Protein AF-A0A925RE51-F1 (afdb_monomer)

Mean predicted aligned error: 20.23 Å

pLDDT: mean 73.14, std 24.37, range [28.95, 97.44]

Foldseek 3Di:
DQDAQDAQPCLLVNLLVLLLCCQACVCVVVVHDGDAQQVSLVSSLVSLVPHHCSVPHHPCNVVSSVSSNV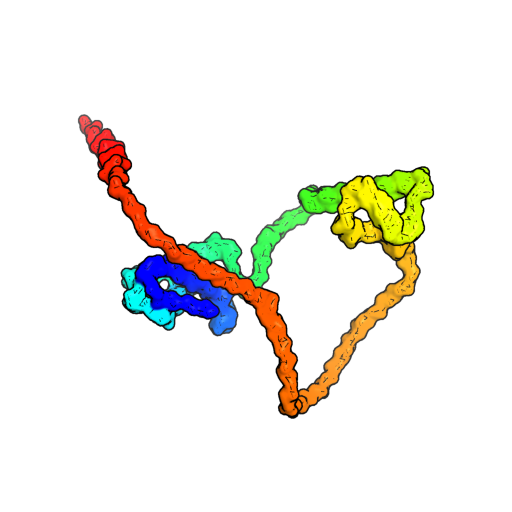SRVVNVPDPHHHHPPPPCPVPPVPPPDPDDDDDDPVRVVLVVLLVLLQVLVVVCVVVVNQDPDQVVNLVSSVVSVRDPVSCVVPVCRGGNVNVDDDPDPDDDPPDPDDDDPDDDDDDDDDDDDDDDPPPDDDPDDDDDDDDDDDDDDPDDDDPDDPDDPDPDDDDD

Sequence (236 aa):
MLAEWTDAGQTNYLLGRIAMREYVFGHVQRGGEPITGADLAAAICEVARSLPGFEAYCRHQSELEPRSLFYARSIQTSRYYPFGSKHQAKASPLPVPLEPPKPNWNQEQAQAARERIQTTLSDLQQRQTLPATITARRHAIRAYGIGNQTLDKYKELWHPNHLKPLSGKEYHPTQPLALQTETLELLQGGEYHPIDTNKLVPIAAAPQGQAAGSLDGRADLLKKGKERRAIMGETT

Solvent-accessible surface area (backbone atoms only — not comparable to full-atom values): 15631 Å² total; per-residue (Å²): 133,85,77,70,47,85,47,63,82,41,57,69,60,51,50,49,54,44,34,51,47,46,44,29,45,38,20,74,77,71,68,61,73,72,61,56,59,69,60,33,12,49,52,34,41,53,52,54,64,72,30,58,40,31,84,82,21,45,83,52,67,93,49,37,62,67,50,24,39,51,37,29,54,53,48,72,74,45,94,66,62,42,64,88,56,77,74,72,69,77,72,61,83,68,73,82,65,95,54,84,76,78,74,50,72,70,52,50,54,51,48,56,52,51,48,52,53,52,54,51,50,52,52,30,52,76,69,71,66,60,53,85,48,64,69,57,32,54,52,57,52,35,74,75,73,49,52,67,70,60,49,68,73,48,37,66,80,72,36,67,83,54,66,50,77,86,78,80,78,77,78,76,77,83,71,83,80,74,90,75,91,72,83,84,78,86,81,84,79,89,80,86,79,83,78,84,76,89,82,72,80,78,82,78,78,82,83,88,79,85,90,82,89,80,92,84,84,94,80,90,89,85,86,87,85,85,85,88,84,87,86,87,82,88,87,128

Structure (mmCIF, N/CA/C/O backbone):
data_AF-A0A925RE51-F1
#
_entry.id   AF-A0A925RE51-F1
#
loop_
_atom_site.group_PDB
_atom_site.id
_atom_site.type_symbol
_atom_site.label_atom_id
_atom_site.label_alt_id
_atom_site.label_comp_id
_atom_site.label_asym_id
_atom_site.label_entity_id
_atom_site.label_seq_id
_atom_site.pdbx_PDB_ins_code
_atom_site.Cartn_x
_atom_site.Cartn_y
_atom_site.Cartn_z
_atom_site.occupancy
_atom_site.B_iso_or_equiv
_atom_site.auth_seq_id
_atom_site.auth_comp_id
_atom_site.auth_asym_id
_atom_site.auth_atom_id
_atom_site.pdbx_PDB_model_num
ATOM 1 N N . MET A 1 1 ? -3.609 -10.919 -13.667 1.00 50.41 1 MET A N 1
ATOM 2 C CA . MET A 1 1 ? -3.371 -10.760 -15.115 1.00 50.41 1 MET A CA 1
ATOM 3 C C . MET A 1 1 ? -2.369 -9.643 -15.322 1.00 50.41 1 MET A C 1
ATOM 5 O O . MET A 1 1 ? -2.524 -8.591 -14.708 1.00 50.41 1 MET A O 1
ATOM 9 N N . LEU A 1 2 ? -1.309 -9.904 -16.086 1.00 62.53 2 LEU A N 1
ATOM 10 C CA . LEU A 1 2 ? -0.449 -8.844 -16.610 1.00 62.53 2 LEU A CA 1
ATOM 11 C C . LEU A 1 2 ? -1.225 -8.099 -17.709 1.00 62.53 2 LEU A C 1
ATOM 13 O O . LEU A 1 2 ? -2.077 -8.698 -18.357 1.00 62.53 2 LEU A O 1
ATOM 17 N N . ALA A 1 3 ? -1.006 -6.793 -17.824 1.00 77.19 3 ALA A N 1
ATOM 18 C CA . ALA A 1 3 ? -1.750 -5.931 -18.739 1.00 77.19 3 ALA A CA 1
ATOM 19 C C . ALA A 1 3 ? -1.204 -6.034 -20.171 1.00 77.19 3 ALA A C 1
ATOM 21 O O . ALA A 1 3 ? -0.009 -6.231 -20.352 1.00 77.19 3 ALA A O 1
ATOM 22 N N . GLU A 1 4 ? -2.066 -5.869 -21.168 1.00 89.19 4 GLU A N 1
ATOM 23 C CA . GLU A 1 4 ? -1.694 -5.824 -22.587 1.00 89.19 4 GLU A CA 1
ATOM 24 C C . GLU A 1 4 ? -1.505 -4.373 -23.049 1.00 89.19 4 GLU A C 1
ATOM 26 O O . GLU A 1 4 ? -2.095 -3.451 -22.475 1.00 89.19 4 GLU A O 1
ATOM 31 N N . TRP A 1 5 ? -0.693 -4.165 -24.086 1.00 93.06 5 TRP A N 1
ATOM 32 C CA . TRP A 1 5 ? -0.567 -2.869 -24.747 1.00 93.06 5 TRP A CA 1
ATOM 33 C C . TRP A 1 5 ? -1.679 -2.726 -25.788 1.00 93.06 5 TRP A C 1
ATOM 35 O O . TRP A 1 5 ? -1.751 -3.511 -26.732 1.00 93.06 5 TRP A O 1
ATOM 45 N N . THR A 1 6 ? -2.535 -1.719 -25.633 1.00 93.50 6 THR A N 1
ATOM 46 C CA . THR A 1 6 ? -3.686 -1.488 -26.521 1.00 93.50 6 THR A CA 1
ATOM 47 C C . THR A 1 6 ? -3.755 -0.075 -27.093 1.00 93.50 6 THR A C 1
ATOM 49 O O . THR A 1 6 ? -4.510 0.152 -28.034 1.00 93.50 6 THR A O 1
ATOM 52 N N . ASP A 1 7 ? -2.980 0.874 -26.559 1.00 90.25 7 ASP A N 1
ATOM 53 C CA . ASP A 1 7 ? -2.937 2.250 -27.061 1.00 90.25 7 ASP A CA 1
ATOM 54 C C . ASP A 1 7 ? -1.582 2.934 -26.793 1.00 90.25 7 ASP A C 1
ATOM 56 O O . ASP A 1 7 ? -0.859 2.613 -25.845 1.00 90.25 7 ASP A O 1
ATOM 60 N N . ALA A 1 8 ? -1.244 3.929 -27.614 1.00 87.06 8 ALA A N 1
ATOM 61 C CA . ALA A 1 8 ? 0.040 4.621 -27.607 1.00 87.06 8 ALA A CA 1
ATOM 62 C C . ALA A 1 8 ? 0.292 5.507 -26.375 1.00 87.06 8 ALA A C 1
ATOM 64 O O . ALA A 1 8 ? 1.435 5.883 -26.106 1.00 87.06 8 ALA A O 1
ATOM 65 N N . GLY A 1 9 ? -0.750 5.834 -25.605 1.00 88.75 9 GLY A N 1
ATOM 66 C CA . GLY A 1 9 ? -0.650 6.631 -24.377 1.00 88.75 9 GLY A CA 1
ATOM 67 C C . GLY A 1 9 ? -0.279 5.839 -23.117 1.00 88.75 9 GLY A C 1
ATOM 68 O O . GLY A 1 9 ? -0.184 6.419 -22.035 1.00 88.75 9 GLY A O 1
ATOM 69 N N . GLN A 1 10 ? -0.089 4.520 -23.213 1.00 92.31 10 GLN A N 1
ATOM 70 C CA . GLN A 1 10 ? -0.068 3.646 -22.035 1.00 92.31 10 GLN A CA 1
ATOM 71 C C . GLN A 1 10 ? 1.305 3.450 -21.387 1.00 92.31 10 GLN A C 1
ATOM 73 O O . GLN A 1 10 ? 1.362 2.947 -20.265 1.00 92.31 10 GLN A O 1
ATOM 78 N N . THR A 1 11 ? 2.404 3.863 -22.028 1.00 91.88 11 THR A N 1
ATOM 79 C CA . THR A 1 11 ? 3.772 3.560 -21.567 1.00 91.88 11 THR A CA 1
ATOM 80 C C . THR A 1 11 ? 3.993 3.873 -20.090 1.00 91.88 11 THR A C 1
ATOM 82 O O . THR A 1 11 ? 4.406 3.000 -19.334 1.00 91.88 11 THR A O 1
ATOM 85 N N . ASN A 1 12 ? 3.679 5.090 -19.644 1.00 92.56 12 ASN A N 1
ATOM 86 C CA . ASN A 1 12 ? 3.921 5.490 -18.255 1.00 92.56 12 ASN A CA 1
ATOM 87 C C . ASN A 1 12 ? 3.062 4.695 -17.258 1.00 92.56 12 ASN A C 1
ATOM 89 O O . ASN A 1 12 ? 3.520 4.319 -16.178 1.00 92.56 12 ASN A O 1
ATOM 93 N N . TYR A 1 13 ? 1.809 4.422 -17.623 1.00 93.69 13 TYR A N 1
ATOM 94 C CA . TYR A 1 13 ? 0.907 3.636 -16.790 1.00 93.69 13 TYR A CA 1
ATOM 95 C C . TYR A 1 13 ? 1.395 2.187 -16.665 1.00 93.69 13 TYR A C 1
ATOM 97 O O . TYR A 1 13 ? 1.550 1.680 -15.552 1.00 93.69 13 TYR A O 1
ATOM 105 N N . LEU A 1 14 ? 1.695 1.539 -17.794 1.00 94.88 14 LEU A N 1
ATOM 106 C CA . LEU A 1 14 ? 2.129 0.146 -17.835 1.00 94.88 14 LEU A CA 1
ATOM 107 C C . LEU A 1 14 ? 3.488 -0.042 -17.164 1.00 94.88 14 LEU A C 1
ATOM 109 O O . LEU A 1 14 ? 3.608 -0.921 -16.315 1.00 94.88 14 LEU A O 1
ATOM 113 N N . LEU A 1 15 ? 4.475 0.818 -17.435 1.00 95.44 15 LEU A N 1
ATOM 114 C CA . LEU A 1 15 ? 5.779 0.738 -16.768 1.00 95.44 15 LEU A CA 1
ATOM 115 C C . LEU A 1 15 ? 5.662 0.914 -15.252 1.00 95.44 15 LEU A C 1
ATOM 117 O O . LEU A 1 15 ? 6.301 0.173 -14.510 1.00 95.44 15 LEU A O 1
ATOM 121 N N . GLY A 1 16 ? 4.793 1.808 -14.770 1.00 95.06 16 GLY A N 1
ATOM 122 C CA . GLY A 1 16 ? 4.527 1.941 -13.335 1.00 95.06 16 GLY A CA 1
ATOM 123 C C . GLY A 1 16 ? 3.907 0.682 -12.717 1.00 95.06 16 GLY A C 1
ATOM 124 O O . GLY A 1 16 ? 4.302 0.261 -11.628 1.00 95.06 16 GLY A O 1
ATOM 125 N N . ARG A 1 17 ? 2.957 0.046 -13.416 1.00 95.88 17 ARG A N 1
ATOM 126 C CA . ARG A 1 17 ? 2.308 -1.202 -12.972 1.00 95.88 17 ARG A CA 1
ATOM 127 C C . ARG A 1 17 ? 3.272 -2.386 -12.973 1.00 95.88 17 ARG A C 1
ATOM 129 O O . ARG A 1 17 ? 3.266 -3.168 -12.024 1.00 95.88 17 ARG A O 1
ATOM 136 N N . ILE A 1 18 ? 4.096 -2.495 -14.011 1.00 96.31 18 ILE A N 1
ATOM 137 C CA . ILE A 1 18 ? 5.137 -3.516 -14.130 1.00 96.31 18 ILE A CA 1
ATOM 138 C C . ILE A 1 18 ? 6.168 -3.320 -13.017 1.00 96.31 18 ILE A C 1
ATOM 140 O O . ILE A 1 18 ? 6.406 -4.251 -12.256 1.00 96.31 18 ILE A O 1
ATOM 144 N N . ALA A 1 19 ? 6.694 -2.105 -12.836 1.00 96.62 19 ALA A N 1
ATOM 145 C CA . ALA A 1 19 ? 7.668 -1.794 -11.788 1.00 96.62 19 ALA A CA 1
ATOM 146 C C . ALA A 1 19 ? 7.163 -2.144 -10.388 1.00 96.62 19 ALA A C 1
ATOM 148 O O . ALA A 1 19 ? 7.880 -2.769 -9.610 1.00 96.62 19 ALA A O 1
ATOM 149 N N . MET A 1 20 ? 5.912 -1.799 -10.078 1.00 95.81 20 MET A N 1
ATOM 150 C CA . MET A 1 20 ? 5.290 -2.160 -8.807 1.00 95.81 20 MET A CA 1
ATOM 151 C C . MET A 1 20 ? 5.204 -3.678 -8.623 1.00 95.81 20 MET A C 1
ATOM 153 O O . MET A 1 20 ? 5.575 -4.188 -7.568 1.00 95.81 20 MET A O 1
ATOM 157 N N . ARG A 1 21 ? 4.738 -4.411 -9.641 1.00 95.38 21 ARG A N 1
ATOM 158 C CA . ARG A 1 21 ? 4.630 -5.874 -9.584 1.00 95.38 21 ARG A CA 1
ATOM 159 C C . ARG A 1 21 ? 5.997 -6.531 -9.408 1.00 95.38 21 ARG A C 1
ATOM 161 O O . ARG A 1 21 ? 6.131 -7.390 -8.542 1.00 95.38 21 ARG A O 1
ATOM 168 N N . GLU A 1 22 ? 6.988 -6.125 -10.198 1.00 95.81 22 GLU A N 1
ATOM 169 C CA . GLU A 1 22 ? 8.338 -6.690 -10.148 1.00 95.81 22 GLU A CA 1
ATOM 170 C C . GLU A 1 22 ? 9.025 -6.399 -8.816 1.00 95.81 22 GLU A C 1
ATOM 172 O O . GLU A 1 22 ? 9.638 -7.292 -8.234 1.00 95.81 22 GLU A O 1
ATOM 177 N N . TYR A 1 23 ? 8.864 -5.188 -8.284 1.00 95.75 23 TYR A N 1
ATOM 178 C CA . TYR A 1 23 ? 9.448 -4.812 -7.002 1.00 95.75 23 TYR A CA 1
ATOM 179 C C . TYR A 1 23 ? 8.812 -5.560 -5.823 1.00 95.75 23 TYR A C 1
ATOM 181 O O . TYR A 1 23 ? 9.515 -6.059 -4.944 1.00 95.75 23 TYR A O 1
ATOM 189 N N . VAL A 1 24 ? 7.479 -5.669 -5.806 1.00 94.50 24 VAL A N 1
ATOM 190 C CA . VAL A 1 24 ? 6.761 -6.308 -4.697 1.00 94.50 24 VAL A CA 1
ATOM 191 C C . VAL A 1 24 ? 6.863 -7.832 -4.779 1.00 94.50 24 VAL A C 1
ATOM 193 O O . VAL A 1 24 ? 7.164 -8.473 -3.779 1.00 94.50 24 VAL A O 1
ATOM 196 N N . PHE A 1 25 ? 6.646 -8.432 -5.949 1.00 94.81 25 PHE A N 1
ATOM 197 C CA . PHE A 1 25 ? 6.456 -9.883 -6.085 1.00 94.81 25 PHE A CA 1
ATOM 198 C C . PHE A 1 25 ? 7.487 -10.587 -6.965 1.00 94.81 25 PHE A C 1
ATOM 200 O O . PHE A 1 25 ? 7.495 -11.815 -7.013 1.00 94.81 25 PHE A O 1
ATOM 207 N N . GLY A 1 26 ? 8.354 -9.858 -7.666 1.00 92.81 26 GLY A N 1
ATOM 208 C CA . GLY A 1 26 ? 9.261 -10.460 -8.644 1.00 92.81 26 GLY A CA 1
ATOM 209 C C . GLY A 1 26 ? 10.202 -11.509 -8.044 1.00 92.81 26 GLY A C 1
ATOM 210 O O . GLY A 1 26 ? 10.465 -12.537 -8.660 1.00 92.81 26 GLY A O 1
ATOM 211 N N . HIS A 1 27 ? 10.642 -11.303 -6.804 1.00 92.06 27 HIS A N 1
ATOM 212 C CA . HIS A 1 27 ? 11.496 -12.251 -6.084 1.00 92.06 27 HIS A CA 1
ATOM 213 C C . HIS A 1 27 ? 10.769 -13.539 -5.663 1.00 92.06 27 HIS A C 1
ATOM 215 O O . HIS A 1 27 ? 11.369 -14.609 -5.669 1.00 92.06 27 HIS A O 1
ATOM 221 N N . VAL A 1 28 ? 9.462 -13.465 -5.383 1.00 91.75 28 VAL A N 1
ATOM 222 C CA . VAL A 1 28 ? 8.627 -14.646 -5.104 1.00 91.75 28 VAL A CA 1
ATOM 223 C C . VAL A 1 28 ? 8.514 -15.520 -6.352 1.00 91.75 28 VAL A C 1
ATOM 225 O O . VAL A 1 28 ? 8.534 -16.741 -6.260 1.00 91.75 28 VAL A O 1
ATOM 228 N N . GLN A 1 29 ? 8.417 -14.896 -7.528 1.00 87.81 29 GLN A N 1
ATOM 229 C CA . GLN A 1 29 ? 8.283 -15.603 -8.804 1.00 87.81 29 GLN A CA 1
ATOM 230 C C . GLN A 1 29 ? 9.596 -16.223 -9.275 1.00 87.81 29 GLN A C 1
ATOM 232 O O . GLN A 1 29 ? 9.587 -17.308 -9.843 1.00 87.81 29 GLN A O 1
ATOM 237 N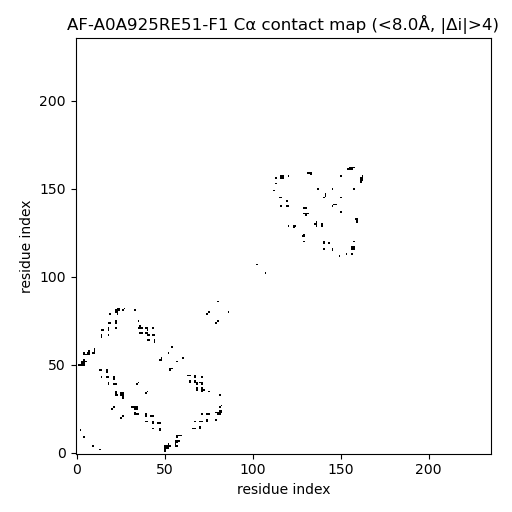 N . ARG A 1 30 ? 10.715 -15.532 -9.041 1.00 87.81 30 ARG A N 1
ATOM 238 C CA . ARG A 1 30 ? 12.053 -15.998 -9.427 1.00 87.81 30 ARG A CA 1
ATOM 239 C C . ARG A 1 30 ? 12.703 -16.921 -8.395 1.00 87.81 30 ARG A C 1
ATOM 241 O O . ARG A 1 30 ? 13.669 -17.589 -8.733 1.00 87.81 30 ARG A O 1
ATOM 248 N N . GLY A 1 31 ? 12.180 -16.966 -7.170 1.00 83.62 31 GLY A N 1
ATOM 249 C CA . GLY A 1 31 ? 12.751 -17.751 -6.080 1.00 83.62 31 GLY A CA 1
ATOM 250 C C . GLY A 1 31 ? 14.078 -17.168 -5.597 1.00 83.62 31 GLY A C 1
ATOM 251 O O . GLY A 1 31 ? 15.139 -17.719 -5.871 1.00 83.62 31 GLY A O 1
ATOM 252 N N . GLY A 1 32 ? 14.027 -16.046 -4.876 1.00 87.12 32 GLY A N 1
ATOM 253 C CA . GLY A 1 32 ? 15.228 -15.423 -4.318 1.00 87.12 32 GLY A CA 1
ATOM 254 C C . GLY A 1 32 ? 14.953 -14.1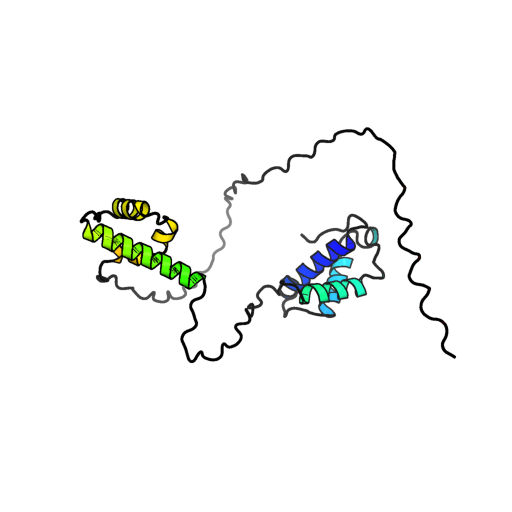39 -3.544 1.00 87.12 32 GLY A C 1
ATOM 255 O O . GLY A 1 32 ? 13.826 -13.880 -3.120 1.00 87.12 32 GLY A O 1
ATOM 256 N N . GLU A 1 33 ? 15.999 -13.331 -3.376 1.00 89.19 33 GLU A N 1
ATOM 257 C CA . GLU A 1 33 ? 15.924 -12.028 -2.711 1.00 89.19 33 GLU A CA 1
ATOM 258 C C . GLU A 1 33 ? 15.320 -10.938 -3.621 1.00 89.19 33 GLU A C 1
ATOM 260 O O . GLU A 1 33 ? 15.394 -11.028 -4.853 1.00 89.19 33 GLU A O 1
ATOM 265 N N . PRO A 1 34 ? 14.725 -9.877 -3.042 1.00 91.56 34 PRO A N 1
ATOM 266 C CA . PRO A 1 34 ? 14.236 -8.722 -3.787 1.00 91.56 34 PRO A CA 1
ATOM 267 C C . PRO A 1 34 ? 15.305 -8.072 -4.669 1.00 91.56 34 PRO A C 1
ATOM 269 O O . PRO A 1 34 ? 16.293 -7.525 -4.180 1.00 91.56 34 PRO A O 1
ATOM 272 N N . ILE A 1 35 ? 15.066 -8.068 -5.981 1.00 92.25 35 ILE A N 1
ATOM 273 C CA . ILE A 1 35 ? 15.926 -7.370 -6.940 1.00 92.25 35 ILE A CA 1
ATOM 274 C C . ILE A 1 35 ? 15.698 -5.856 -6.880 1.00 92.25 35 ILE A C 1
ATOM 276 O O . ILE A 1 35 ? 14.588 -5.373 -6.640 1.00 92.25 35 ILE A O 1
ATOM 280 N N . THR A 1 36 ? 16.762 -5.089 -7.099 1.00 92.50 36 THR A N 1
ATOM 281 C CA . THR A 1 36 ? 16.771 -3.633 -6.920 1.00 92.50 36 THR A CA 1
ATOM 282 C C . THR A 1 36 ? 17.608 -2.938 -7.992 1.00 92.50 36 THR A C 1
ATOM 284 O O . THR A 1 36 ? 18.371 -3.576 -8.710 1.00 92.50 36 THR A O 1
ATOM 287 N N . GLY A 1 37 ? 17.451 -1.618 -8.133 1.00 92.94 37 GLY A N 1
ATOM 288 C CA . GLY A 1 37 ? 18.310 -0.809 -9.001 1.00 92.94 37 GLY A CA 1
ATOM 289 C C . GLY A 1 37 ? 18.280 -1.240 -10.472 1.00 92.94 37 GLY A C 1
ATOM 290 O O . GLY A 1 37 ? 17.215 -1.273 -11.088 1.00 92.94 37 GLY A O 1
ATOM 291 N N . ALA A 1 38 ? 19.457 -1.523 -11.035 1.00 95.12 38 ALA A N 1
ATOM 292 C CA . ALA A 1 38 ? 19.616 -1.874 -12.447 1.00 95.12 38 ALA A CA 1
ATOM 293 C C . ALA A 1 38 ? 18.959 -3.218 -12.804 1.00 95.12 38 ALA A C 1
ATOM 295 O O . ALA A 1 38 ? 18.302 -3.305 -13.838 1.00 95.12 38 ALA A O 1
ATOM 296 N N . ASP A 1 39 ? 19.040 -4.219 -11.925 1.00 95.06 39 ASP A N 1
ATOM 297 C CA . ASP A 1 39 ? 18.438 -5.537 -12.167 1.00 95.06 39 ASP A CA 1
ATOM 298 C C . ASP A 1 39 ? 16.910 -5.450 -12.201 1.00 95.06 39 ASP A C 1
ATOM 300 O O . ASP A 1 39 ? 16.249 -6.057 -13.044 1.00 95.06 39 ASP A O 1
ATOM 304 N N . LEU A 1 40 ? 16.333 -4.618 -11.326 1.00 96.69 40 LEU A N 1
ATOM 305 C CA . LEU A 1 40 ? 14.903 -4.316 -11.359 1.00 96.69 40 LEU A CA 1
ATOM 306 C C . LEU A 1 40 ? 14.513 -3.603 -12.661 1.00 96.69 40 LEU A C 1
ATOM 308 O O . LEU A 1 40 ? 13.480 -3.921 -13.244 1.00 96.69 40 LEU A O 1
ATOM 312 N N . ALA A 1 41 ? 15.331 -2.664 -13.139 1.00 97.44 41 ALA A N 1
ATOM 313 C CA . ALA A 1 41 ? 15.088 -1.982 -14.408 1.00 97.44 41 ALA A CA 1
ATOM 314 C C . ALA A 1 41 ? 15.135 -2.948 -15.605 1.00 97.44 41 ALA A C 1
ATOM 316 O O . ALA A 1 41 ? 14.282 -2.856 -16.490 1.00 97.44 41 ALA A O 1
ATOM 317 N N . ALA A 1 42 ? 16.079 -3.893 -15.613 1.00 97.12 42 ALA A N 1
ATOM 318 C CA . ALA A 1 42 ? 16.172 -4.936 -16.631 1.00 97.12 42 ALA A CA 1
ATOM 319 C C . ALA A 1 42 ? 14.933 -5.845 -16.623 1.00 97.12 42 ALA A C 1
ATOM 321 O O . ALA A 1 42 ? 14.328 -6.051 -17.674 1.00 97.12 42 ALA A O 1
ATOM 322 N N . ALA A 1 43 ? 14.484 -6.284 -15.442 1.00 96.19 43 ALA A N 1
ATOM 323 C CA . ALA A 1 43 ? 13.261 -7.076 -15.302 1.00 96.19 43 ALA A CA 1
ATOM 324 C C . ALA A 1 43 ? 12.012 -6.316 -15.787 1.00 96.19 43 ALA A C 1
ATOM 326 O O . ALA A 1 43 ? 11.154 -6.886 -16.456 1.00 96.19 43 ALA A O 1
ATOM 327 N N . ILE A 1 44 ? 11.916 -5.009 -15.510 1.00 96.88 44 ILE A N 1
ATOM 328 C CA . ILE A 1 44 ? 10.828 -4.168 -16.035 1.00 96.88 44 ILE A CA 1
ATOM 329 C C . ILE A 1 44 ? 10.865 -4.122 -17.569 1.00 96.88 44 ILE A C 1
ATOM 331 O O . ILE A 1 44 ? 9.810 -4.232 -18.194 1.00 96.88 44 ILE A O 1
ATOM 335 N N . CYS A 1 45 ? 12.049 -3.986 -18.179 1.00 97.25 45 CYS A N 1
ATOM 336 C CA . CYS A 1 45 ? 12.198 -3.989 -19.638 1.00 97.25 45 CYS A CA 1
ATOM 337 C C . CYS A 1 45 ? 11.784 -5.329 -20.248 1.00 97.25 45 CYS A C 1
ATOM 339 O O . CYS A 1 45 ? 11.056 -5.354 -21.239 1.00 97.25 45 CYS A O 1
ATOM 341 N N . GLU A 1 46 ? 12.243 -6.431 -19.660 1.00 96.19 46 GLU A N 1
ATOM 342 C CA . GLU A 1 46 ? 11.925 -7.790 -20.096 1.00 96.19 46 GLU A CA 1
ATOM 343 C C . GLU A 1 46 ? 10.414 -8.033 -20.066 1.00 96.19 46 GLU A C 1
ATOM 345 O O . GLU A 1 46 ? 9.814 -8.421 -21.072 1.00 96.19 46 GLU A O 1
ATOM 350 N N . VAL A 1 47 ? 9.766 -7.697 -18.946 1.00 95.88 47 VAL A N 1
ATOM 351 C CA . VAL A 1 47 ? 8.313 -7.808 -18.830 1.00 95.88 47 VAL A CA 1
ATOM 352 C C . VAL A 1 47 ? 7.631 -6.890 -19.841 1.00 95.88 47 VAL A C 1
ATOM 354 O O . VAL A 1 47 ? 6.780 -7.358 -20.580 1.00 95.88 47 VAL A O 1
ATOM 357 N N . ALA A 1 48 ? 8.024 -5.621 -19.963 1.00 95.94 48 ALA A N 1
ATOM 358 C CA . ALA A 1 48 ? 7.411 -4.701 -20.923 1.00 95.94 48 ALA A CA 1
ATOM 359 C C . ALA A 1 48 ? 7.459 -5.215 -22.375 1.00 95.94 48 ALA A C 1
ATOM 361 O O . ALA A 1 48 ? 6.447 -5.110 -23.070 1.00 95.94 48 ALA A O 1
ATOM 362 N N . ARG A 1 49 ? 8.595 -5.792 -22.801 1.00 96.19 49 ARG A N 1
ATOM 363 C CA . ARG A 1 49 ? 8.807 -6.365 -24.145 1.00 96.19 49 ARG A CA 1
ATOM 364 C C . ARG A 1 49 ? 8.027 -7.662 -24.376 1.00 96.19 49 ARG A C 1
ATOM 366 O O . ARG A 1 49 ? 7.609 -7.916 -25.498 1.00 96.19 49 ARG A O 1
ATOM 373 N N . SER A 1 50 ? 7.829 -8.473 -23.336 1.00 95.19 50 SER A N 1
ATOM 374 C CA . SER A 1 50 ? 7.096 -9.747 -23.440 1.00 95.19 50 SER A CA 1
ATOM 375 C C . SER A 1 50 ? 5.574 -9.592 -23.511 1.00 95.19 50 SER A C 1
ATOM 377 O O . SER A 1 50 ? 4.875 -10.552 -23.838 1.00 95.19 50 SER A O 1
ATOM 379 N N . LEU A 1 51 ? 5.037 -8.404 -23.213 1.00 94.38 51 LEU A N 1
ATOM 380 C CA . LEU A 1 51 ? 3.595 -8.175 -23.243 1.00 94.38 51 LEU A CA 1
ATOM 381 C C . LEU A 1 51 ? 3.082 -7.967 -24.678 1.00 94.38 51 LEU A C 1
ATOM 383 O O . LEU A 1 51 ? 3.701 -7.230 -25.454 1.00 94.38 51 LEU A O 1
ATOM 387 N N . PRO A 1 52 ? 1.914 -8.543 -25.026 1.00 95.12 52 PRO A N 1
ATOM 388 C CA . PRO A 1 52 ? 1.305 -8.361 -26.338 1.00 95.12 52 PRO A CA 1
ATOM 389 C C . PRO A 1 52 ? 1.098 -6.886 -26.682 1.00 95.12 52 PRO A C 1
ATOM 391 O O . PRO A 1 52 ? 0.688 -6.095 -25.831 1.00 95.12 52 PRO A O 1
ATOM 394 N N . GLY A 1 53 ? 1.372 -6.527 -27.938 1.00 93.56 53 GLY A N 1
ATOM 395 C CA . GLY A 1 53 ? 1.177 -5.173 -28.462 1.00 93.56 53 GLY A CA 1
ATOM 396 C C . GLY A 1 53 ? 2.313 -4.186 -28.169 1.00 93.56 53 GLY A C 1
ATOM 397 O O . GLY A 1 53 ? 2.207 -3.031 -28.581 1.00 93.56 53 GLY A O 1
ATOM 398 N N . PHE A 1 54 ? 3.398 -4.605 -27.501 1.00 94.81 54 PHE A N 1
ATOM 399 C CA . PHE A 1 54 ? 4.526 -3.720 -27.186 1.00 94.81 54 PHE A CA 1
ATOM 400 C C . PHE A 1 54 ? 5.053 -2.989 -28.430 1.00 94.81 54 PHE A C 1
ATOM 402 O O . PHE A 1 54 ? 5.103 -1.762 -28.432 1.00 94.81 54 PHE A O 1
ATOM 409 N N . GLU A 1 55 ? 5.368 -3.708 -29.510 1.00 93.69 55 GLU A N 1
ATOM 410 C CA . GLU A 1 55 ? 5.914 -3.077 -30.721 1.00 93.69 55 GLU A CA 1
ATOM 411 C C . GLU A 1 55 ? 4.900 -2.209 -31.476 1.00 93.69 55 GLU A C 1
ATOM 413 O O . GLU A 1 55 ? 5.275 -1.211 -32.087 1.00 93.69 55 GLU A O 1
ATOM 418 N N . ALA A 1 56 ? 3.611 -2.552 -31.405 1.00 93.44 56 ALA A N 1
ATOM 419 C CA . ALA A 1 56 ? 2.554 -1.828 -32.107 1.00 93.44 56 ALA A CA 1
ATOM 420 C C . ALA A 1 56 ? 2.179 -0.507 -31.414 1.00 93.44 56 ALA A C 1
ATOM 422 O O . ALA A 1 56 ? 1.875 0.482 -32.083 1.00 93.44 56 ALA A O 1
ATOM 423 N N . TYR A 1 57 ? 2.197 -0.481 -30.078 1.00 94.06 57 TYR A N 1
ATOM 424 C CA . TYR A 1 57 ? 1.644 0.631 -29.302 1.00 94.06 57 TYR A CA 1
ATOM 425 C C . TYR A 1 57 ? 2.683 1.375 -28.464 1.00 94.06 57 TYR A C 1
ATOM 427 O O . TYR A 1 57 ? 2.536 2.578 -28.247 1.00 94.06 57 TYR A O 1
ATOM 435 N N . CYS A 1 58 ? 3.767 0.743 -28.010 1.00 93.00 58 CYS A N 1
ATOM 436 C CA . CYS A 1 58 ? 4.794 1.477 -27.278 1.00 93.00 58 CYS A CA 1
ATOM 437 C C . CYS A 1 58 ? 5.556 2.386 -28.249 1.00 93.00 58 CYS A C 1
ATOM 439 O O . CYS A 1 58 ? 6.292 1.914 -29.106 1.00 93.00 58 CYS A O 1
ATOM 441 N N . ARG A 1 59 ? 5.424 3.709 -28.107 1.00 91.12 59 ARG A N 1
ATOM 442 C CA . ARG A 1 59 ? 6.205 4.683 -28.899 1.00 91.12 59 ARG A CA 1
ATOM 443 C C . ARG A 1 59 ? 7.565 5.023 -28.284 1.00 91.12 59 ARG A C 1
ATOM 445 O O . ARG A 1 59 ? 8.361 5.718 -28.900 1.00 91.12 59 ARG A O 1
ATOM 452 N N . HIS A 1 60 ? 7.841 4.522 -27.081 1.00 92.00 60 HIS A N 1
ATOM 453 C CA . HIS A 1 60 ? 9.066 4.782 -26.318 1.00 92.00 60 HIS A CA 1
ATOM 454 C C . HIS A 1 60 ? 10.010 3.572 -26.292 1.00 92.00 60 HIS A C 1
ATOM 456 O O . HIS A 1 60 ? 10.702 3.352 -25.303 1.00 92.00 60 HIS A O 1
ATOM 462 N N . GLN A 1 61 ? 10.031 2.761 -27.352 1.00 92.69 61 GLN A N 1
ATOM 463 C CA . GLN A 1 61 ? 10.826 1.525 -27.399 1.00 92.69 61 GLN A CA 1
ATOM 464 C C . GLN A 1 61 ? 12.327 1.802 -27.242 1.00 92.69 61 GLN A C 1
ATOM 466 O O . GLN A 1 61 ? 12.994 1.135 -26.455 1.00 92.69 61 GLN A O 1
ATOM 471 N N . SER A 1 62 ? 12.838 2.838 -27.916 1.00 93.94 62 SER A N 1
ATOM 472 C CA . SER A 1 62 ? 14.236 3.284 -27.808 1.00 93.94 62 SER A CA 1
ATOM 473 C C . SER A 1 62 ? 14.582 3.872 -26.435 1.00 93.94 62 SER A C 1
ATOM 475 O O . SER A 1 62 ? 15.728 3.816 -26.005 1.00 93.94 62 SER A O 1
ATOM 477 N N . GLU A 1 63 ? 13.593 4.412 -25.723 1.00 95.12 63 GLU A N 1
ATOM 478 C CA . GLU A 1 63 ? 13.748 5.008 -24.391 1.00 95.12 63 GLU A CA 1
ATOM 479 C C . GLU A 1 63 ? 13.339 4.048 -23.264 1.00 95.12 63 GLU A C 1
ATOM 481 O O . GLU A 1 63 ? 13.239 4.456 -22.103 1.00 95.12 63 GLU A O 1
ATOM 486 N N . LEU A 1 64 ? 13.057 2.781 -23.578 1.00 95.38 64 LEU A N 1
ATOM 487 C CA . LEU A 1 64 ? 12.482 1.846 -22.616 1.00 95.38 64 LEU A CA 1
ATOM 488 C C . LEU A 1 64 ? 13.401 1.638 -21.410 1.00 95.38 64 LEU A C 1
ATOM 490 O O . LEU A 1 64 ? 12.937 1.636 -20.272 1.00 95.38 64 LEU A O 1
ATOM 494 N N . GLU A 1 65 ? 14.699 1.496 -21.654 1.00 95.88 65 GLU A N 1
ATOM 495 C CA . GLU A 1 65 ? 15.713 1.270 -20.623 1.00 95.88 65 GLU A CA 1
ATOM 496 C C . GLU A 1 65 ? 15.853 2.456 -19.657 1.00 95.88 65 GLU A C 1
ATOM 498 O O . GLU A 1 65 ? 15.651 2.259 -18.452 1.00 95.88 65 GLU A O 1
ATOM 503 N N . PRO A 1 66 ? 16.098 3.703 -20.119 1.00 96.75 66 PRO A N 1
ATOM 504 C CA . PRO A 1 66 ? 16.164 4.845 -19.210 1.00 96.75 66 PRO A CA 1
ATOM 505 C C . PRO A 1 66 ? 14.838 5.089 -18.473 1.00 96.75 66 PRO A C 1
ATOM 507 O O . PRO A 1 66 ? 14.851 5.470 -17.299 1.00 96.75 66 PRO A O 1
ATOM 510 N N . ARG A 1 67 ? 13.685 4.814 -19.101 1.00 96.38 67 ARG A N 1
ATOM 511 C CA . ARG A 1 67 ? 12.373 4.906 -18.435 1.00 96.38 67 ARG A CA 1
ATOM 512 C C . ARG A 1 67 ? 12.189 3.832 -17.370 1.00 96.38 67 ARG A C 1
ATOM 514 O O . ARG A 1 67 ? 11.713 4.133 -16.279 1.00 96.38 67 ARG A O 1
ATOM 521 N N . SER A 1 68 ? 12.596 2.600 -17.642 1.00 97.38 68 SER A N 1
ATOM 522 C CA . SER A 1 68 ? 12.512 1.504 -16.673 1.00 97.38 68 SER A CA 1
ATOM 523 C C . SER A 1 68 ? 13.405 1.763 -15.465 1.00 97.38 68 SER A C 1
ATOM 525 O O . SER A 1 68 ? 12.984 1.535 -14.333 1.00 97.38 68 SER A O 1
ATOM 527 N N . LEU A 1 69 ? 14.590 2.345 -15.675 1.00 97.31 69 LEU A N 1
ATOM 528 C CA . LEU A 1 69 ? 15.462 2.785 -14.587 1.00 97.31 69 LEU A CA 1
ATOM 529 C C . LEU A 1 69 ? 14.831 3.906 -13.752 1.00 97.31 69 LEU A C 1
ATOM 531 O O . LEU A 1 69 ? 14.932 3.889 -12.523 1.00 97.31 69 LEU A O 1
ATOM 535 N N . PHE A 1 70 ? 14.159 4.866 -14.395 1.00 96.88 70 PHE A N 1
ATOM 536 C CA . PHE A 1 70 ? 13.393 5.894 -13.692 1.00 96.88 70 PHE A CA 1
ATOM 537 C C . PHE A 1 70 ? 12.326 5.262 -12.786 1.00 96.88 70 PHE A C 1
ATOM 539 O O . PHE A 1 70 ? 12.307 5.540 -11.588 1.00 96.88 70 PHE A O 1
ATOM 546 N N . TYR A 1 71 ? 11.508 4.347 -13.315 1.00 97.19 71 TYR A N 1
ATOM 547 C CA . TYR A 1 71 ? 10.469 3.672 -12.533 1.00 97.19 71 TYR A CA 1
ATOM 548 C C . TYR A 1 71 ? 11.029 2.772 -11.426 1.00 97.19 71 TYR A C 1
ATOM 550 O O . TYR A 1 71 ? 10.470 2.759 -10.328 1.00 97.19 71 TYR A O 1
ATOM 558 N N . ALA A 1 72 ? 12.147 2.079 -11.666 1.00 97.31 72 ALA A N 1
ATOM 559 C CA . ALA A 1 72 ? 12.850 1.305 -10.646 1.00 97.31 72 ALA A CA 1
ATOM 560 C C . ALA A 1 72 ? 13.277 2.200 -9.469 1.00 97.31 72 ALA A C 1
ATOM 562 O O . ALA A 1 72 ? 12.989 1.894 -8.314 1.00 97.31 72 ALA A O 1
ATOM 563 N N . ARG A 1 73 ? 13.869 3.368 -9.747 1.00 96.44 73 ARG A N 1
ATOM 564 C CA . ARG A 1 73 ? 14.229 4.341 -8.701 1.00 96.44 73 ARG A CA 1
ATOM 565 C C . ARG A 1 73 ? 12.997 4.888 -7.979 1.00 96.44 73 ARG A C 1
ATOM 567 O O . ARG A 1 73 ? 13.008 5.005 -6.756 1.00 96.44 73 ARG A O 1
ATOM 574 N N . SER A 1 74 ? 11.931 5.212 -8.713 1.00 96.19 74 SER A N 1
ATOM 575 C CA . SER A 1 74 ? 10.695 5.747 -8.131 1.00 96.19 74 SER A CA 1
ATOM 576 C C . SER A 1 74 ? 9.985 4.751 -7.213 1.00 96.19 74 SER A C 1
ATOM 578 O O . SER A 1 74 ? 9.454 5.153 -6.181 1.00 96.19 74 SER A O 1
ATOM 580 N N . ILE A 1 75 ? 9.958 3.458 -7.554 1.00 95.12 75 ILE A N 1
ATOM 581 C CA . ILE A 1 75 ? 9.282 2.463 -6.712 1.00 95.12 75 ILE A CA 1
ATOM 582 C C . ILE A 1 75 ? 10.079 2.168 -5.436 1.00 95.12 75 ILE A C 1
ATOM 584 O O . ILE A 1 75 ? 9.481 2.011 -4.375 1.00 95.12 75 ILE A O 1
ATOM 588 N N . GLN A 1 76 ? 11.411 2.200 -5.496 1.00 92.75 76 GLN A N 1
ATOM 589 C CA . GLN A 1 76 ? 12.272 1.996 -4.327 1.00 92.75 76 GLN A CA 1
ATOM 590 C C . GLN A 1 76 ? 12.173 3.115 -3.281 1.00 92.75 76 GLN A C 1
ATOM 592 O O . GLN A 1 76 ? 12.406 2.868 -2.101 1.00 92.75 76 GLN A O 1
ATOM 597 N N . THR A 1 77 ? 11.837 4.342 -3.690 1.00 92.12 77 THR A N 1
ATOM 598 C CA . THR A 1 77 ? 11.612 5.475 -2.770 1.00 92.12 77 THR A CA 1
ATOM 599 C C . THR A 1 77 ? 10.157 5.605 -2.321 1.00 92.12 77 THR A C 1
ATOM 601 O O . THR A 1 77 ? 9.826 6.464 -1.501 1.00 92.12 77 THR A O 1
ATOM 604 N N . SER A 1 78 ? 9.271 4.766 -2.857 1.00 91.38 78 SER A N 1
ATOM 605 C CA . SER A 1 78 ? 7.850 4.773 -2.533 1.00 91.38 78 SER A CA 1
ATOM 606 C C . SER A 1 78 ? 7.550 4.054 -1.209 1.00 91.38 78 SER A C 1
ATOM 608 O O . SER A 1 78 ? 8.437 3.589 -0.499 1.00 91.38 78 SER A O 1
ATOM 610 N N . ARG A 1 79 ? 6.261 3.946 -0.869 1.00 89.75 79 ARG A N 1
ATOM 611 C CA . ARG A 1 79 ? 5.788 3.204 0.312 1.00 89.75 79 ARG A CA 1
ATOM 612 C C . ARG A 1 79 ? 5.614 1.701 0.069 1.00 89.75 79 ARG A C 1
ATOM 614 O O . ARG A 1 79 ? 5.185 0.998 0.981 1.00 89.75 79 ARG A O 1
ATOM 621 N N . TYR A 1 80 ? 5.873 1.222 -1.147 1.00 90.81 80 TYR A N 1
ATOM 622 C CA . TYR A 1 80 ? 5.830 -0.205 -1.448 1.00 90.81 80 TYR A CA 1
ATOM 623 C C . TYR A 1 80 ? 7.072 -0.905 -0.902 1.00 90.81 80 TYR A C 1
ATOM 625 O O . TYR A 1 80 ? 8.098 -0.285 -0.641 1.00 90.81 80 TYR A O 1
ATOM 633 N N . TYR A 1 81 ? 6.958 -2.211 -0.711 1.00 91.38 81 TYR A N 1
ATOM 634 C CA . TYR A 1 81 ? 7.981 -3.057 -0.121 1.00 91.38 81 TYR A CA 1
ATOM 635 C C . TYR A 1 81 ? 7.879 -4.443 -0.753 1.00 91.38 81 TYR A C 1
ATOM 637 O O . TYR A 1 81 ? 6.776 -4.856 -1.131 1.00 91.38 81 TYR A O 1
ATOM 645 N N . PRO A 1 82 ? 8.995 -5.175 -0.864 1.00 93.31 82 PRO A N 1
ATOM 646 C CA . PRO A 1 82 ? 8.956 -6.555 -1.309 1.00 93.31 82 PRO A CA 1
ATOM 647 C C . PRO A 1 82 ? 8.032 -7.382 -0.409 1.00 93.31 82 PRO A C 1
ATOM 649 O O . PRO A 1 82 ? 8.101 -7.304 0.819 1.00 93.31 82 PRO A O 1
ATOM 652 N N . PHE A 1 83 ? 7.141 -8.155 -1.015 1.00 90.88 83 PHE A N 1
ATOM 653 C CA . PHE A 1 83 ? 6.243 -9.064 -0.317 1.00 90.88 83 PHE A CA 1
ATOM 654 C C . PHE A 1 83 ? 7.025 -10.026 0.580 1.00 90.88 83 PHE A C 1
ATOM 656 O O . PHE A 1 83 ? 8.107 -10.467 0.224 1.00 90.88 83 PHE A O 1
ATOM 663 N N . GLY A 1 84 ? 6.508 -10.332 1.769 1.00 84.38 84 GLY A N 1
ATOM 664 C CA . GLY A 1 84 ? 7.212 -11.200 2.716 1.00 84.38 84 GLY A CA 1
ATOM 665 C C . GLY A 1 84 ? 8.451 -10.565 3.356 1.00 84.38 84 GLY A C 1
ATOM 666 O O . GLY A 1 84 ? 8.974 -11.128 4.319 1.00 84.38 84 GLY A O 1
ATOM 667 N N . SER A 1 85 ? 8.884 -9.371 2.919 1.00 80.12 85 SER A N 1
ATOM 668 C CA . SER A 1 85 ? 9.839 -8.603 3.707 1.00 80.12 85 SER A CA 1
ATOM 669 C C . SER A 1 85 ? 9.189 -8.312 5.054 1.00 80.12 85 SER A C 1
ATOM 671 O O . SER A 1 85 ? 8.084 -7.766 5.144 1.00 80.12 85 SER A O 1
ATOM 673 N N . LYS A 1 86 ? 9.866 -8.728 6.130 1.00 65.88 86 LYS A N 1
ATOM 674 C CA . LYS A 1 86 ? 9.538 -8.251 7.468 1.00 65.88 86 LYS A CA 1
ATOM 675 C C . LYS A 1 86 ? 9.733 -6.761 7.369 1.00 65.88 86 LYS A C 1
ATOM 677 O O . LYS A 1 86 ? 10.872 -6.301 7.311 1.00 65.88 86 LYS A O 1
ATOM 682 N N . HIS A 1 87 ? 8.642 -6.019 7.279 1.00 57.34 87 HIS A N 1
ATOM 683 C CA . HIS A 1 87 ? 8.722 -4.596 7.446 1.00 57.34 87 HIS A CA 1
ATOM 684 C C . HIS A 1 87 ? 9.509 -4.348 8.713 1.00 57.34 87 HIS A C 1
ATOM 686 O O . HIS A 1 87 ? 9.021 -4.568 9.821 1.00 57.34 87 HIS A O 1
ATOM 692 N N . GLN A 1 88 ? 10.727 -3.853 8.538 1.00 52.72 88 GLN A N 1
ATOM 693 C CA . GLN A 1 88 ? 11.309 -2.987 9.522 1.00 52.72 88 GLN A CA 1
ATOM 694 C C . GLN A 1 88 ? 10.401 -1.758 9.489 1.00 52.72 88 GLN A C 1
ATOM 696 O O . GLN A 1 88 ? 10.716 -0.735 8.885 1.00 52.72 88 GLN A O 1
ATOM 701 N N . ALA A 1 89 ? 9.236 -1.854 10.146 1.00 49.78 89 ALA A N 1
ATOM 702 C CA . ALA A 1 89 ? 8.817 -0.752 10.977 1.00 49.78 89 ALA A CA 1
ATOM 703 C C . ALA A 1 89 ? 10.105 -0.399 11.699 1.00 49.78 89 ALA A C 1
ATOM 705 O O . ALA A 1 89 ? 10.641 -1.236 12.428 1.00 49.78 89 ALA A O 1
ATOM 706 N N . LYS A 1 90 ? 10.708 0.728 11.322 1.00 47.97 90 LYS A N 1
ATOM 707 C CA . LYS A 1 90 ? 11.900 1.223 11.979 1.00 47.97 90 LYS A CA 1
ATOM 708 C C . LYS A 1 90 ? 11.454 1.548 13.399 1.00 47.97 90 LYS A C 1
ATOM 710 O O . LYS A 1 90 ? 11.201 2.698 13.732 1.00 47.97 90 LYS A O 1
ATOM 715 N N . ALA A 1 91 ? 11.316 0.524 14.234 1.00 49.88 91 ALA A N 1
ATOM 716 C CA . ALA A 1 91 ? 11.617 0.626 15.630 1.00 49.88 91 ALA A CA 1
ATOM 717 C C . ALA A 1 91 ? 13.102 0.958 15.612 1.00 49.88 91 ALA A C 1
ATOM 719 O O . ALA A 1 91 ? 13.961 0.080 15.610 1.00 49.88 91 ALA A O 1
ATOM 720 N N . SER A 1 92 ? 13.399 2.254 15.476 1.00 53.25 92 SER A N 1
ATOM 721 C CA . SER A 1 92 ? 14.647 2.774 16.001 1.00 53.25 92 SER A CA 1
ATOM 722 C C . SER A 1 92 ? 14.794 2.111 17.366 1.00 53.25 92 SER A C 1
ATOM 724 O O . SER A 1 92 ? 13.801 2.133 18.104 1.00 53.25 92 SER A O 1
ATOM 726 N N . PRO A 1 93 ? 15.931 1.471 17.688 1.00 50.16 93 PRO A N 1
ATOM 727 C CA . PRO A 1 93 ? 16.190 1.044 19.049 1.00 50.16 93 PRO A CA 1
ATOM 728 C C . PRO A 1 93 ? 15.919 2.270 19.911 1.00 50.16 93 PRO A C 1
ATOM 730 O O . PRO A 1 93 ? 16.622 3.277 19.800 1.00 50.16 93 PRO A O 1
ATOM 733 N N . LEU A 1 94 ? 14.789 2.264 20.620 1.00 56.88 94 LEU A N 1
ATOM 734 C CA . LEU A 1 94 ? 14.459 3.373 21.487 1.00 56.88 94 LEU A CA 1
ATOM 735 C C . LEU A 1 94 ? 15.574 3.354 22.531 1.00 56.88 94 LEU A C 1
ATOM 737 O O . LEU A 1 94 ? 15.845 2.278 23.079 1.00 56.88 94 LEU A O 1
ATOM 741 N N . PRO A 1 95 ? 16.259 4.485 22.776 1.00 62.59 95 PRO A N 1
ATOM 742 C CA . PRO A 1 95 ? 17.110 4.599 23.948 1.00 62.59 95 PRO A CA 1
ATOM 743 C C . PRO A 1 95 ? 16.271 4.108 25.119 1.00 62.59 95 PRO A C 1
ATOM 745 O O . PRO A 1 95 ? 15.135 4.565 25.234 1.00 62.59 95 PRO A O 1
ATOM 748 N N . VAL A 1 96 ? 16.769 3.138 25.894 1.00 62.88 96 VAL A N 1
ATOM 749 C CA . VAL A 1 96 ? 16.063 2.595 27.063 1.00 62.88 96 VAL A CA 1
ATOM 750 C C . VAL A 1 96 ? 15.549 3.791 27.865 1.00 62.88 96 VAL A C 1
ATOM 752 O O . VAL A 1 96 ? 16.377 4.534 28.400 1.00 62.88 96 VAL A O 1
ATOM 755 N N . PRO A 1 97 ? 14.232 4.070 27.877 1.00 57.97 97 PRO A N 1
ATOM 756 C CA . PRO A 1 97 ? 13.762 5.290 28.502 1.00 57.97 97 PRO A CA 1
ATOM 757 C C . PRO A 1 97 ? 14.010 5.179 30.005 1.00 57.97 97 PRO A C 1
ATOM 759 O O . PRO A 1 97 ? 13.520 4.254 30.647 1.00 57.97 97 PRO A O 1
ATOM 762 N N . LEU A 1 98 ? 14.792 6.111 30.559 1.00 67.88 98 LEU A N 1
ATOM 763 C CA . LEU A 1 98 ? 14.991 6.259 32.008 1.00 67.88 98 LEU A CA 1
ATOM 764 C C . LEU A 1 98 ? 13.672 6.597 32.732 1.00 67.88 98 LEU A C 1
ATOM 766 O O . LEU A 1 98 ? 13.575 6.428 33.943 1.00 67.88 98 LEU A O 1
ATOM 770 N N . GLU A 1 99 ? 12.649 7.023 31.984 1.00 67.31 99 GLU A N 1
ATOM 771 C CA . GLU A 1 99 ? 11.298 7.307 32.461 1.00 67.31 99 GLU A CA 1
ATOM 772 C C . GLU A 1 99 ? 10.255 6.581 31.600 1.00 67.31 99 GLU A C 1
ATOM 774 O O . GLU A 1 99 ? 10.467 6.420 30.392 1.00 67.31 99 GLU A O 1
ATOM 779 N N . PRO A 1 100 ? 9.115 6.145 32.174 1.00 68.56 100 PRO A N 1
ATOM 780 C CA . PRO A 1 100 ? 8.066 5.494 31.403 1.00 68.56 100 PRO A CA 1
ATOM 781 C C . PRO A 1 100 ? 7.607 6.414 30.259 1.00 68.56 100 PRO A C 1
ATOM 783 O O . PRO A 1 100 ? 7.361 7.603 30.482 1.00 68.56 100 PRO A O 1
ATOM 786 N N . PRO A 1 101 ? 7.494 5.894 29.023 1.00 72.38 101 PRO A N 1
ATOM 787 C CA . PRO A 1 101 ? 7.107 6.702 27.878 1.00 72.38 101 PRO A CA 1
ATOM 788 C C . PRO A 1 101 ? 5.738 7.334 28.131 1.00 72.38 101 PRO A C 1
ATOM 790 O O . PRO A 1 101 ? 4.808 6.656 28.575 1.00 72.38 101 PRO A O 1
ATOM 793 N N . LYS A 1 102 ? 5.617 8.635 27.830 1.00 78.56 102 LYS A N 1
ATOM 794 C CA . LYS A 1 102 ? 4.328 9.334 27.884 1.00 78.56 102 LYS A CA 1
ATOM 795 C C . LYS A 1 102 ? 3.300 8.549 27.062 1.00 78.56 102 LYS A C 1
ATOM 797 O O . LYS A 1 102 ? 3.640 8.106 25.957 1.00 78.56 102 LYS A O 1
ATOM 802 N N . PRO A 1 103 ? 2.076 8.359 27.582 1.00 79.94 103 PRO A N 1
ATOM 803 C CA . PRO A 1 103 ? 1.071 7.599 26.874 1.00 79.94 103 PRO A CA 1
ATOM 804 C C . PRO A 1 103 ? 0.799 8.245 25.518 1.00 79.94 103 PRO A C 1
ATOM 806 O O . PRO A 1 103 ? 0.707 9.464 25.392 1.00 79.94 103 PRO A O 1
ATOM 809 N N . ASN A 1 104 ? 0.705 7.425 24.478 1.00 86.88 104 ASN A N 1
ATOM 810 C CA . ASN A 1 104 ? 0.273 7.926 23.181 1.00 86.88 104 ASN A CA 1
ATOM 811 C C . ASN A 1 104 ? -1.236 8.225 23.205 1.00 86.88 104 ASN A C 1
ATOM 813 O O . ASN A 1 104 ? -1.967 7.730 24.062 1.00 86.88 104 ASN A O 1
ATOM 817 N N . TRP A 1 105 ? -1.724 8.971 22.213 1.00 88.56 105 TRP A N 1
ATOM 818 C CA . TRP A 1 105 ? -3.139 9.350 22.123 1.00 88.56 105 TRP A CA 1
ATOM 819 C C . TRP A 1 105 ? -4.110 8.165 22.250 1.00 88.56 105 TRP A C 1
ATOM 821 O O . TRP A 1 105 ? -5.144 8.259 22.907 1.00 88.56 105 TRP A O 1
ATOM 831 N N . ASN A 1 106 ? -3.768 7.007 21.678 1.00 87.62 106 ASN A N 1
ATOM 832 C CA . ASN A 1 106 ? -4.613 5.815 21.773 1.00 87.62 106 ASN A CA 1
ATOM 833 C C . ASN A 1 106 ? -4.649 5.245 23.198 1.00 87.62 106 ASN A C 1
ATOM 835 O O . ASN A 1 106 ? -5.680 4.719 23.618 1.00 87.62 106 ASN A O 1
ATOM 839 N N . GLN A 1 107 ? -3.538 5.331 23.932 1.00 90.19 107 GLN A N 1
ATOM 840 C CA . GLN A 1 107 ? -3.455 4.937 25.337 1.00 90.19 107 GLN A CA 1
ATOM 841 C C . GLN A 1 107 ? -4.245 5.902 26.222 1.00 90.19 107 GLN A C 1
ATOM 843 O O . GLN A 1 107 ? -5.001 5.438 27.071 1.00 90.19 107 GLN A O 1
ATOM 848 N N . GLU A 1 108 ? -4.159 7.208 25.971 1.00 91.81 108 GLU A N 1
ATOM 849 C CA . GLU A 1 108 ? -4.972 8.214 26.666 1.00 91.81 108 GLU A CA 1
ATOM 850 C C . GLU A 1 108 ? -6.471 7.982 26.426 1.00 91.81 108 GLU A C 1
ATOM 852 O O . GLU A 1 108 ? -7.251 7.908 27.374 1.00 91.81 108 GLU A O 1
ATOM 857 N N . GLN A 1 109 ? -6.883 7.753 25.173 1.00 89.88 109 GLN A N 1
ATOM 858 C CA . GLN A 1 109 ? -8.277 7.438 24.839 1.00 89.88 109 GLN A CA 1
ATOM 859 C C . GLN A 1 109 ? -8.757 6.127 25.471 1.00 89.88 109 GLN A C 1
ATOM 861 O O . GLN A 1 109 ? -9.897 6.032 25.936 1.00 89.88 109 GLN A O 1
ATOM 866 N N . ALA A 1 110 ? -7.897 5.106 25.509 1.00 90.69 110 ALA A N 1
ATOM 867 C CA . ALA A 1 110 ? -8.199 3.850 26.182 1.00 90.69 110 ALA A CA 1
ATOM 868 C C . ALA A 1 110 ? -8.387 4.054 27.690 1.00 90.69 110 ALA A C 1
ATOM 870 O O . ALA A 1 110 ? -9.339 3.522 28.259 1.00 90.69 110 ALA A O 1
ATOM 871 N N . GLN A 1 111 ? -7.514 4.835 28.322 1.00 93.00 111 GLN A N 1
ATOM 872 C CA . GLN A 1 111 ? -7.567 5.115 29.750 1.00 93.00 111 GLN A CA 1
ATOM 873 C C . GLN A 1 111 ? -8.817 5.926 30.117 1.00 93.00 111 GLN A C 1
ATOM 875 O O . GLN A 1 111 ? -9.591 5.496 30.970 1.00 93.00 111 GLN A O 1
ATOM 880 N N . ALA A 1 112 ? -9.112 6.995 29.374 1.00 92.25 112 ALA A N 1
ATOM 881 C CA . ALA A 1 112 ? -10.330 7.785 29.552 1.00 92.25 112 ALA A CA 1
ATOM 882 C C . ALA A 1 112 ? -11.613 6.948 29.372 1.00 92.25 112 ALA A C 1
ATOM 884 O O . ALA A 1 112 ? -12.628 7.175 30.032 1.00 92.25 112 ALA A O 1
ATOM 885 N N . ALA A 1 113 ? -11.612 5.954 28.476 1.00 92.00 113 ALA A N 1
ATOM 886 C CA . ALA A 1 113 ? -12.737 5.030 28.336 1.00 92.00 113 ALA A CA 1
ATOM 887 C C . ALA A 1 113 ? -12.916 4.124 29.567 1.00 92.00 113 ALA A C 1
ATOM 889 O O . ALA A 1 113 ? -14.051 3.915 30.001 1.00 92.00 113 ALA A O 1
ATOM 890 N N . ARG A 1 114 ? -11.819 3.610 30.135 1.00 94.00 114 ARG A N 1
ATOM 891 C CA . ARG A 1 114 ? -11.843 2.785 31.353 1.00 94.00 114 ARG A CA 1
ATOM 892 C C . ARG A 1 114 ? -12.332 3.575 32.560 1.00 94.00 114 ARG A C 1
ATOM 894 O O . ARG A 1 114 ? -13.200 3.089 33.278 1.00 94.00 114 ARG A O 1
ATOM 901 N N . GLU A 1 115 ? -11.833 4.795 32.725 1.00 94.62 115 GLU A N 1
ATOM 902 C CA . GLU A 1 115 ? -12.237 5.703 33.801 1.00 94.62 115 GLU A CA 1
ATOM 903 C C . GLU A 1 115 ? -13.733 5.998 33.737 1.00 94.62 115 GLU A C 1
ATOM 905 O O . GLU A 1 115 ? -14.431 5.805 34.726 1.00 94.62 115 GLU A O 1
ATOM 910 N N . ARG A 1 116 ? -14.268 6.328 32.552 1.00 94.62 116 ARG A N 1
ATOM 911 C CA . ARG A 1 116 ? -15.717 6.521 32.379 1.00 94.62 116 ARG A CA 1
ATOM 912 C C . ARG A 1 116 ? -16.527 5.297 32.800 1.00 94.62 116 ARG A C 1
ATOM 914 O O . ARG A 1 116 ? -17.518 5.451 33.505 1.00 94.62 116 ARG A O 1
ATOM 921 N N . ILE A 1 117 ? -16.109 4.090 32.402 1.00 93.56 117 ILE A N 1
ATOM 922 C CA . ILE A 1 117 ? -16.789 2.850 32.813 1.00 93.56 117 ILE A CA 1
ATOM 923 C C . ILE A 1 117 ? -16.767 2.706 34.339 1.00 93.56 117 ILE A C 1
ATOM 925 O O . ILE A 1 117 ? -17.807 2.43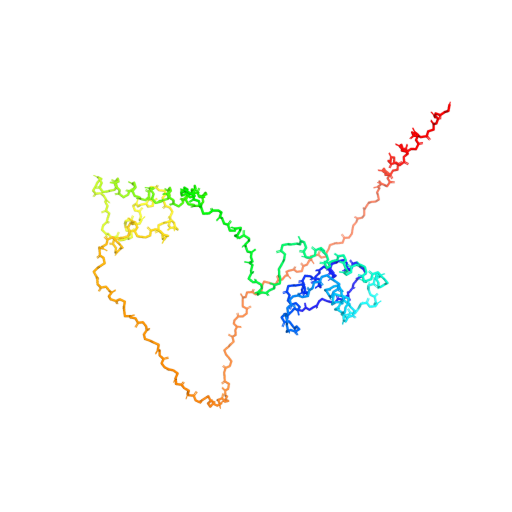6 34.936 1.00 93.56 117 ILE A O 1
ATOM 929 N N . GLN A 1 118 ? -15.610 2.902 34.973 1.00 93.62 118 GLN A N 1
ATOM 930 C CA . GLN A 1 118 ? -15.460 2.782 36.424 1.00 93.62 118 GLN A CA 1
ATOM 931 C C . GLN A 1 118 ? -16.299 3.819 37.176 1.00 93.62 118 GLN A C 1
ATOM 933 O O . GLN A 1 118 ? -17.026 3.457 38.097 1.00 93.62 118 GLN A O 1
ATOM 938 N N . THR A 1 119 ? -16.274 5.084 36.752 1.00 93.12 119 THR A N 1
ATOM 939 C CA . THR A 1 119 ? -17.093 6.149 37.344 1.00 93.12 119 THR A CA 1
ATOM 940 C C . THR A 1 119 ? -18.583 5.838 37.229 1.00 93.12 119 THR A C 1
ATOM 942 O O . THR A 1 119 ? -19.307 5.959 38.215 1.00 93.12 119 THR A O 1
ATOM 945 N N . THR A 1 120 ? -19.049 5.379 36.061 1.00 92.81 120 THR A N 1
ATOM 946 C CA . THR A 1 120 ? -20.450 4.976 35.875 1.00 92.81 120 THR A CA 1
ATOM 947 C C . THR A 1 120 ? -20.837 3.816 36.791 1.00 92.81 120 THR A C 1
ATOM 949 O O . THR A 1 120 ? -21.927 3.823 37.357 1.00 92.81 120 THR A O 1
ATOM 952 N N . LEU A 1 121 ? -19.964 2.821 36.969 1.00 91.38 121 LEU A N 1
ATOM 953 C CA . LEU A 1 121 ? -20.232 1.707 37.880 1.00 91.38 121 LEU A CA 1
ATOM 954 C C . LEU A 1 121 ? -20.323 2.163 39.336 1.00 91.38 121 LEU A C 1
ATOM 956 O O . LEU A 1 121 ? -21.241 1.735 40.032 1.00 91.38 121 LEU A O 1
ATOM 960 N N . SER A 1 122 ? -19.425 3.048 39.774 1.00 90.62 122 SER A N 1
ATOM 961 C CA . SER A 1 122 ? -19.462 3.626 41.119 1.00 90.62 122 SER A CA 1
ATOM 962 C C . SER A 1 122 ? -20.754 4.409 41.365 1.00 90.62 122 SER A C 1
ATOM 964 O O . SER A 1 122 ? -21.385 4.213 42.400 1.00 90.62 122 SER A O 1
ATOM 966 N N . ASP A 1 123 ? -21.202 5.227 40.406 1.00 91.69 123 ASP A N 1
ATOM 967 C CA . ASP A 1 123 ? -22.462 5.980 40.519 1.00 91.69 123 ASP A CA 1
ATOM 968 C C . ASP A 1 123 ? -23.690 5.047 40.544 1.00 91.69 123 ASP A C 1
ATOM 970 O O . ASP A 1 123 ? -24.565 5.190 41.398 1.00 91.69 123 ASP A O 1
ATOM 974 N N . LEU A 1 124 ? -23.734 4.02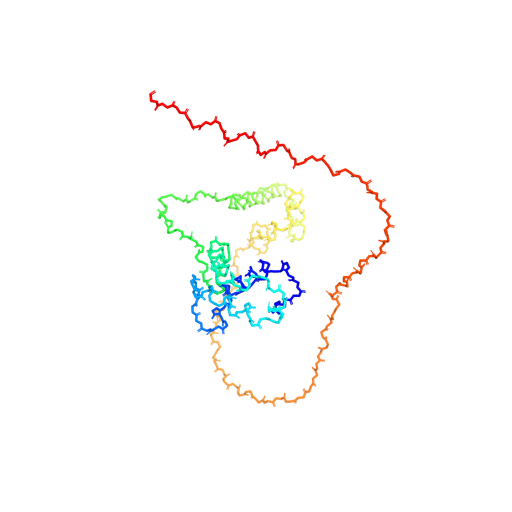3 39.682 1.00 90.56 124 LEU A N 1
ATOM 975 C CA . LEU A 1 124 ? -24.799 3.008 39.695 1.00 90.56 124 LEU A CA 1
ATOM 976 C C . LEU A 1 124 ? -24.831 2.207 41.006 1.00 90.56 124 LEU A C 1
ATOM 978 O O . LEU A 1 124 ? -25.905 1.860 41.502 1.00 90.56 124 LEU A O 1
ATOM 982 N N . GLN A 1 125 ? -23.662 1.905 41.573 1.00 89.00 125 GLN A N 1
ATOM 983 C CA . GLN A 1 125 ? -23.550 1.220 42.856 1.00 89.00 125 GLN A CA 1
ATOM 984 C C . GLN A 1 125 ? -24.005 2.122 44.010 1.00 89.00 125 GLN A C 1
ATOM 986 O O . GLN A 1 125 ? -24.764 1.667 44.865 1.00 89.00 125 GLN A O 1
ATOM 991 N N . GLN A 1 126 ? -23.609 3.397 44.013 1.00 90.12 126 GLN A N 1
ATOM 992 C CA . GLN A 1 126 ? -24.018 4.377 45.023 1.00 90.12 126 GLN A CA 1
ATOM 993 C C . GLN A 1 126 ? -25.535 4.599 45.023 1.00 90.12 126 GLN A C 1
ATOM 995 O O . GLN A 1 126 ? -26.144 4.720 46.083 1.00 90.12 126 GLN A O 1
ATOM 1000 N N . ARG A 1 127 ? -26.160 4.591 43.842 1.00 88.38 127 ARG A N 1
ATOM 1001 C CA . ARG A 1 127 ? -27.618 4.699 43.681 1.00 88.38 127 ARG A CA 1
ATOM 1002 C C . ARG A 1 127 ? -28.369 3.395 43.958 1.00 88.38 127 ARG A C 1
ATOM 1004 O O . ARG A 1 127 ? -29.592 3.390 43.886 1.00 88.38 127 ARG A O 1
ATOM 1011 N N . GLN A 1 128 ? -27.660 2.296 44.234 1.00 83.12 128 GLN A N 1
ATOM 1012 C CA . GLN A 1 128 ? -28.218 0.944 44.372 1.00 83.12 128 GLN A CA 1
ATOM 1013 C C . GLN A 1 128 ? -29.038 0.483 43.150 1.00 83.12 128 GLN A C 1
ATOM 1015 O O . GLN A 1 128 ? -29.880 -0.406 43.247 1.00 83.12 128 GLN A O 1
ATOM 1020 N N . THR A 1 129 ? -28.772 1.055 41.973 1.00 86.12 129 THR A N 1
ATOM 1021 C CA . THR A 1 129 ? -29.466 0.730 40.718 1.00 86.12 129 THR A CA 1
ATOM 1022 C C . THR A 1 129 ? -28.659 -0.203 39.822 1.00 86.12 129 THR A C 1
ATOM 1024 O O . THR A 1 129 ? -29.061 -0.450 38.687 1.00 86.12 129 THR A O 1
ATOM 1027 N N . LEU A 1 130 ? -27.525 -0.734 40.299 1.00 84.25 130 LEU A N 1
ATOM 1028 C CA . LEU A 1 130 ? -26.670 -1.628 39.522 1.00 84.25 130 LEU A CA 1
ATOM 1029 C C . LEU A 1 130 ? -27.359 -2.988 39.289 1.00 84.25 130 LEU A C 1
ATOM 1031 O O . LEU A 1 130 ? -27.454 -3.795 40.217 1.00 84.25 130 LEU A O 1
ATOM 1035 N N . PRO A 1 131 ? -27.783 -3.315 38.053 1.00 85.12 131 PRO A N 1
ATOM 1036 C CA . PRO A 1 131 ? -28.522 -4.546 37.811 1.00 85.12 131 PRO A CA 1
ATOM 1037 C C . PRO A 1 131 ? -27.626 -5.785 37.928 1.00 85.12 131 PRO A C 1
ATOM 1039 O O . PRO A 1 131 ? -26.436 -5.764 37.576 1.00 85.12 131 PRO A O 1
ATOM 1042 N N . ALA A 1 132 ? -28.217 -6.896 38.375 1.00 81.25 132 ALA A N 1
ATOM 1043 C CA . ALA A 1 132 ? -27.542 -8.191 38.463 1.00 81.25 132 ALA A CA 1
ATOM 1044 C C . ALA A 1 132 ? -27.383 -8.869 37.089 1.00 81.25 132 ALA A C 1
ATOM 1046 O O . ALA A 1 132 ? -26.388 -9.551 36.842 1.00 81.25 132 ALA A O 1
ATOM 1047 N N . THR A 1 133 ? -28.340 -8.671 36.175 1.00 87.44 133 THR A N 1
ATOM 1048 C CA . THR A 1 133 ? -28.308 -9.294 34.845 1.00 87.44 133 THR A CA 1
ATOM 1049 C C . THR A 1 133 ? -27.397 -8.526 33.887 1.00 87.44 133 THR A C 1
ATOM 1051 O O . THR A 1 133 ? -27.355 -7.294 33.870 1.00 87.44 133 THR A O 1
ATOM 1054 N N . ILE A 1 134 ? -26.669 -9.271 33.051 1.00 88.94 134 ILE A N 1
ATOM 1055 C CA . ILE A 1 134 ? -25.680 -8.728 32.104 1.00 88.94 134 ILE A CA 1
ATOM 1056 C C . ILE A 1 134 ? -26.326 -7.708 31.157 1.00 88.94 134 ILE A C 1
ATOM 1058 O O . ILE A 1 134 ? -25.791 -6.617 30.960 1.00 88.94 134 ILE A O 1
ATOM 1062 N N . THR A 1 135 ? -27.487 -8.048 30.591 1.00 89.69 135 THR A N 1
ATOM 1063 C CA . THR A 1 135 ? -28.196 -7.214 29.612 1.00 89.69 135 THR A CA 1
ATOM 1064 C C . THR A 1 135 ? -28.702 -5.914 30.231 1.00 89.69 135 THR A C 1
ATOM 1066 O O . THR A 1 135 ? -28.501 -4.847 29.651 1.00 89.69 135 THR A O 1
ATOM 1069 N N . ALA A 1 136 ? -29.290 -5.976 31.431 1.00 89.62 136 ALA A N 1
ATOM 1070 C CA . ALA A 1 136 ? -29.772 -4.782 32.119 1.00 89.62 136 ALA A CA 1
ATOM 1071 C C . ALA A 1 136 ? -28.609 -3.880 32.549 1.00 89.62 136 ALA A C 1
ATOM 1073 O O . ALA A 1 136 ? -28.681 -2.667 32.376 1.00 89.62 136 ALA A O 1
ATOM 1074 N N . ARG A 1 137 ? -27.494 -4.456 33.020 1.00 91.00 137 ARG A N 1
ATOM 1075 C CA . ARG A 1 137 ? -26.288 -3.689 33.359 1.00 91.00 137 ARG A CA 1
ATOM 1076 C C . ARG A 1 137 ? -25.680 -3.005 32.137 1.00 91.00 137 ARG A C 1
ATOM 1078 O O . ARG A 1 137 ? -25.354 -1.825 32.207 1.00 91.00 137 ARG A O 1
ATOM 1085 N N . ARG A 1 138 ? -25.580 -3.708 31.004 1.00 92.50 138 ARG A N 1
ATOM 1086 C CA . ARG A 1 138 ? -25.134 -3.119 29.732 1.00 92.50 138 ARG A CA 1
ATOM 1087 C C . ARG A 1 138 ? -26.019 -1.933 29.341 1.00 92.50 138 ARG A C 1
ATOM 1089 O O . ARG A 1 138 ? -25.499 -0.890 28.957 1.00 92.50 138 ARG A O 1
ATOM 1096 N N . HIS A 1 139 ? -27.338 -2.075 29.468 1.00 91.50 139 HIS A N 1
ATOM 1097 C CA . HIS A 1 139 ? -28.273 -0.988 29.184 1.00 91.50 139 HIS A CA 1
ATOM 1098 C C . HIS A 1 139 ? -28.104 0.191 30.155 1.00 91.50 139 HIS A C 1
ATOM 1100 O O . HIS A 1 139 ? -28.101 1.341 29.715 1.00 91.50 139 HIS A O 1
ATOM 1106 N N . ALA A 1 140 ? -27.931 -0.076 31.451 1.00 91.44 140 ALA A N 1
ATOM 1107 C CA . ALA A 1 140 ? -27.719 0.957 32.461 1.00 91.44 140 ALA A CA 1
ATOM 1108 C C . ALA A 1 140 ? -26.445 1.764 32.175 1.00 91.44 140 ALA A C 1
ATOM 1110 O O . ALA A 1 140 ? -26.494 2.985 32.159 1.00 91.44 140 ALA A O 1
ATOM 1111 N N . ILE A 1 141 ? -25.332 1.101 31.844 1.00 92.00 141 ILE A N 1
ATOM 1112 C CA . ILE A 1 141 ? -24.070 1.782 31.515 1.00 92.00 141 ILE A CA 1
ATOM 1113 C C . ILE A 1 141 ? -24.184 2.560 30.194 1.00 92.00 141 ILE A C 1
ATOM 1115 O O . ILE A 1 141 ? -23.670 3.672 30.074 1.00 92.00 141 ILE A O 1
ATOM 1119 N N . ARG A 1 142 ? -24.908 2.027 29.202 1.00 93.75 142 ARG A N 1
ATOM 1120 C CA . ARG A 1 142 ? -25.155 2.724 27.931 1.00 93.75 142 ARG A CA 1
ATOM 1121 C C . ARG A 1 142 ? -25.926 4.034 28.118 1.00 93.75 142 ARG A C 1
ATOM 1123 O O . ARG A 1 142 ? -25.688 4.974 27.363 1.00 93.75 142 ARG A O 1
ATOM 1130 N N . ALA A 1 143 ? -26.801 4.124 29.122 1.00 91.12 143 ALA A N 1
ATOM 1131 C CA . ALA A 1 143 ? -27.521 5.359 29.437 1.00 91.12 143 ALA A CA 1
ATOM 1132 C C . ALA A 1 143 ? -26.583 6.519 29.835 1.00 91.12 143 ALA A C 1
ATOM 1134 O O . ALA A 1 143 ? -26.949 7.676 29.663 1.00 91.12 143 ALA A O 1
ATOM 1135 N N . TYR A 1 144 ? -25.348 6.223 30.263 1.00 90.56 144 TYR A N 1
ATOM 1136 C CA . TYR A 1 144 ? -24.296 7.210 30.553 1.00 90.56 144 TYR A CA 1
ATOM 1137 C C . TYR A 1 144 ? -23.473 7.599 29.309 1.00 90.56 144 TYR A C 1
ATOM 1139 O O . TYR A 1 144 ? -22.420 8.225 29.420 1.00 90.56 144 TYR A O 1
ATOM 1147 N N . GLY A 1 145 ? -23.916 7.217 28.107 1.00 91.62 145 GLY A N 1
ATOM 1148 C CA . GLY A 1 145 ? -23.265 7.589 26.847 1.00 91.62 145 GLY A CA 1
ATOM 1149 C C . GLY A 1 145 ? -22.061 6.721 26.464 1.00 91.62 145 GLY A C 1
ATOM 1150 O O . GLY A 1 145 ? -21.297 7.086 25.569 1.00 91.62 145 GLY A O 1
ATOM 1151 N N . ILE A 1 146 ? -21.871 5.563 27.106 1.00 93.44 146 ILE A N 1
ATOM 1152 C CA . ILE A 1 146 ? -20.802 4.619 26.755 1.00 93.44 146 ILE A CA 1
ATOM 1153 C C . ILE A 1 146 ? -21.306 3.661 25.665 1.00 93.44 146 ILE A C 1
ATOM 1155 O O . ILE A 1 146 ? -22.302 2.957 25.831 1.00 93.44 146 ILE A O 1
ATOM 1159 N N . GLY A 1 147 ? -20.611 3.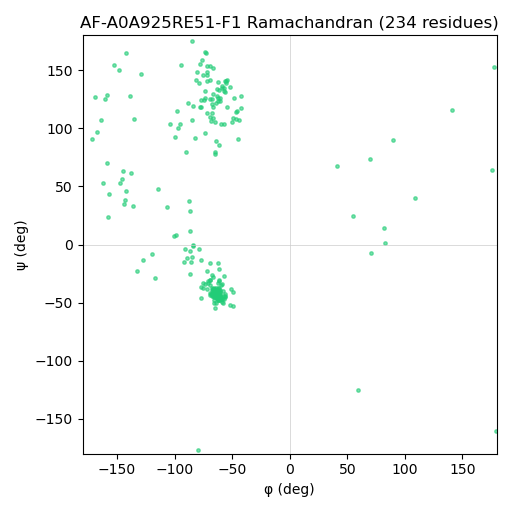636 24.525 1.00 91.75 147 GLY A N 1
ATOM 1160 C CA . GLY A 1 147 ? -20.978 2.810 23.374 1.00 91.75 147 GLY A CA 1
ATOM 1161 C C . GLY A 1 147 ? -20.737 1.310 23.585 1.00 91.75 147 GLY A C 1
ATOM 1162 O O . GLY A 1 147 ? -19.827 0.902 24.307 1.00 91.75 147 GLY A O 1
ATOM 1163 N N . ASN A 1 148 ? -21.509 0.476 22.878 1.00 92.56 148 ASN A N 1
ATOM 1164 C CA . ASN A 1 148 ? -21.408 -0.987 22.966 1.00 92.56 148 ASN A CA 1
ATOM 1165 C C . ASN A 1 148 ? -20.007 -1.512 22.619 1.00 92.56 148 ASN A C 1
ATOM 1167 O O . ASN A 1 148 ? -19.510 -2.386 23.316 1.00 92.56 148 ASN A O 1
ATOM 1171 N N . GLN A 1 149 ? -19.344 -0.946 21.604 1.00 92.88 149 GLN A N 1
ATOM 1172 C CA . GLN A 1 149 ? -17.989 -1.364 21.217 1.00 92.88 149 GLN A CA 1
ATOM 1173 C C . GLN A 1 149 ? -16.980 -1.167 22.356 1.00 92.88 149 GLN A C 1
ATOM 1175 O O . GLN A 1 149 ? -16.156 -2.038 22.621 1.00 92.88 149 GLN A O 1
ATOM 1180 N N . THR A 1 150 ? -17.077 -0.047 23.075 1.00 92.06 150 THR A N 1
ATOM 1181 C CA . THR A 1 150 ? -16.234 0.240 24.240 1.00 92.06 150 THR A CA 1
ATOM 1182 C C . THR A 1 150 ? -16.506 -0.754 25.370 1.00 92.06 150 THR A C 1
ATOM 1184 O O . THR A 1 150 ? -15.567 -1.264 25.975 1.00 92.06 150 THR A O 1
ATOM 1187 N N . LEU A 1 151 ? -17.775 -1.091 25.617 1.00 92.94 151 LEU A N 1
ATOM 1188 C CA . LEU A 1 151 ? -18.148 -2.099 26.614 1.00 92.94 151 LEU A CA 1
ATOM 1189 C C . LEU A 1 151 ? -17.686 -3.506 26.227 1.00 92.94 151 LEU A C 1
ATOM 1191 O O . LEU A 1 151 ? -17.241 -4.257 27.090 1.00 92.94 151 LEU A O 1
ATOM 1195 N N . ASP A 1 152 ? -17.766 -3.869 24.950 1.00 92.50 152 ASP A N 1
ATOM 1196 C CA . ASP A 1 152 ? -17.304 -5.169 24.470 1.00 92.50 152 ASP A CA 1
ATOM 1197 C C . ASP A 1 152 ? -15.777 -5.296 24.519 1.00 92.50 152 ASP A C 1
ATOM 1199 O O . ASP A 1 152 ? -15.271 -6.394 24.748 1.00 92.50 152 ASP A O 1
ATOM 1203 N N . LYS A 1 153 ? -15.053 -4.182 24.361 1.00 92.81 153 LYS A N 1
ATOM 1204 C CA . LYS A 1 153 ? -13.595 -4.121 24.502 1.00 92.81 153 LYS A CA 1
ATOM 1205 C C . LYS A 1 153 ? -13.131 -4.257 25.955 1.00 92.81 153 LYS A C 1
ATOM 1207 O O . LYS A 1 153 ? -12.117 -4.903 26.182 1.00 92.81 153 LYS A O 1
ATOM 1212 N N . TYR A 1 154 ? -13.857 -3.663 26.907 1.00 92.62 154 TYR A N 1
ATOM 1213 C CA . TYR A 1 154 ? -13.476 -3.606 28.326 1.00 92.62 154 TYR A CA 1
ATOM 1214 C C . TYR A 1 154 ? -14.437 -4.396 29.235 1.00 92.62 154 TYR A C 1
ATOM 1216 O O . TYR A 1 154 ? -14.929 -3.884 30.244 1.00 92.62 154 TYR A O 1
ATOM 1224 N N . LYS A 1 155 ? -14.766 -5.642 28.863 1.00 91.06 155 LYS A N 1
ATOM 1225 C CA . LYS A 1 155 ? -15.709 -6.512 29.605 1.00 91.06 155 LYS A CA 1
ATOM 1226 C C . LYS A 1 155 ? -15.239 -6.823 31.020 1.00 91.06 155 LYS A C 1
ATOM 1228 O O . LYS A 1 155 ? -16.071 -6.984 31.912 1.00 91.06 155 LYS A O 1
ATOM 1233 N N . GLU A 1 156 ? -13.929 -6.868 31.222 1.00 89.69 156 GLU A N 1
ATOM 1234 C CA . GLU A 1 156 ? -13.282 -7.095 32.508 1.00 89.69 156 GLU A CA 1
ATOM 1235 C C . GLU A 1 156 ? -13.692 -6.073 33.571 1.00 89.69 156 GLU A C 1
ATOM 1237 O O . GLU A 1 156 ? -13.707 -6.402 34.752 1.00 89.69 156 GLU A O 1
ATOM 1242 N N . LEU A 1 157 ? -14.078 -4.860 33.162 1.00 88.81 157 LEU A N 1
ATOM 1243 C CA . LEU A 1 157 ? -14.387 -3.780 34.096 1.00 88.81 157 LEU A CA 1
ATOM 1244 C C . LEU A 1 157 ? -15.830 -3.784 34.601 1.00 88.81 157 LEU A C 1
ATOM 1246 O O . LEU A 1 157 ? -16.082 -3.254 35.674 1.00 88.81 157 LEU A O 1
ATOM 1250 N N . TRP A 1 158 ? -16.787 -4.346 33.858 1.00 89.06 158 TRP A N 1
ATOM 1251 C CA . TRP A 1 158 ? -18.216 -4.181 34.174 1.00 89.06 158 TRP A CA 1
ATOM 1252 C C . TRP A 1 158 ? -19.033 -5.475 34.158 1.00 89.06 158 TRP A C 1
ATOM 1254 O O . TRP A 1 158 ? -20.107 -5.542 34.773 1.00 89.06 158 TRP A O 1
ATOM 1264 N N . HIS A 1 159 ? -18.572 -6.508 33.451 1.00 88.00 159 HIS A N 1
ATOM 1265 C CA . HIS A 1 159 ? -19.367 -7.702 33.212 1.00 88.00 159 HIS A CA 1
ATOM 1266 C C . HIS A 1 159 ? -19.399 -8.604 34.463 1.00 88.00 159 HIS A C 1
ATOM 1268 O O . HIS A 1 159 ? -18.342 -9.052 34.907 1.00 88.00 159 HIS A O 1
ATOM 1274 N N . PRO A 1 160 ? -20.583 -8.974 34.999 1.00 84.56 160 PRO A N 1
ATOM 1275 C CA . PRO A 1 160 ? -20.711 -9.761 36.233 1.00 84.56 160 PRO A CA 1
ATOM 1276 C C . PRO A 1 160 ? -19.845 -11.031 36.281 1.00 84.56 160 PRO A C 1
ATOM 1278 O O . PRO A 1 160 ? -19.238 -11.328 37.303 1.00 84.56 160 PRO A O 1
ATOM 1281 N N . ASN A 1 161 ? -19.752 -11.763 35.164 1.00 84.19 161 ASN A N 1
ATOM 1282 C CA . ASN A 1 161 ? -18.953 -12.994 35.088 1.00 84.19 161 ASN A CA 1
ATOM 1283 C C . ASN A 1 161 ? -17.433 -12.764 35.092 1.00 84.19 161 ASN A C 1
ATOM 1285 O O . ASN A 1 161 ? -16.706 -13.681 35.447 1.00 84.19 161 ASN A O 1
ATOM 1289 N N . HIS A 1 162 ? -16.959 -11.578 34.700 1.00 79.75 162 HIS A N 1
ATOM 1290 C CA . HIS A 1 162 ? -15.530 -11.245 34.681 1.00 79.75 162 HIS A CA 1
ATOM 1291 C C . HIS A 1 162 ? -15.058 -10.592 35.990 1.00 79.75 162 HIS A C 1
ATOM 1293 O O . HIS A 1 162 ? -13.863 -10.544 36.246 1.00 79.75 162 HIS A O 1
ATOM 1299 N N . LEU A 1 163 ? -15.993 -10.121 36.824 1.00 71.94 163 LEU A N 1
ATOM 1300 C CA . LEU A 1 163 ? -15.716 -9.529 38.137 1.00 71.94 163 LEU A CA 1
ATOM 1301 C C . LEU A 1 163 ? -15.583 -10.574 39.257 1.00 71.94 163 LEU A C 1
ATOM 1303 O O . LEU A 1 163 ? -15.180 -10.235 40.367 1.00 71.94 163 LEU A O 1
ATOM 1307 N N . LYS A 1 164 ? -15.942 -11.840 39.001 1.00 60.31 164 LYS A N 1
ATOM 1308 C CA . LYS A 1 164 ? -15.719 -12.923 39.965 1.00 60.31 164 LYS A CA 1
ATOM 1309 C C . LYS A 1 164 ? -14.223 -13.265 39.987 1.00 60.31 164 LYS A C 1
ATOM 1311 O O . LYS A 1 164 ? -13.659 -13.458 38.908 1.00 60.31 164 LYS A O 1
ATOM 1316 N N . PRO A 1 165 ? -13.584 -13.385 41.168 1.00 46.69 165 PRO A N 1
ATOM 1317 C CA . PRO A 1 165 ? -12.234 -13.921 41.242 1.00 46.69 165 PRO A CA 1
ATOM 1318 C C . PRO A 1 165 ? -12.256 -15.310 40.610 1.00 46.69 165 PRO A C 1
ATOM 1320 O O . PRO A 1 165 ? -13.200 -16.070 40.828 1.00 46.69 165 PRO A O 1
ATOM 1323 N N . LEU A 1 166 ? -11.259 -15.577 39.769 1.00 45.09 166 LEU A N 1
ATOM 1324 C CA . LEU A 1 166 ? -11.061 -16.812 39.016 1.00 45.09 166 LEU A CA 1
ATOM 1325 C C . LEU A 1 166 ? -11.284 -18.042 39.910 1.00 45.09 166 LEU A C 1
ATOM 1327 O O . LEU A 1 166 ? -10.358 -18.549 40.533 1.00 45.09 166 LEU A O 1
ATOM 1331 N N . SER A 1 167 ? -12.516 -18.544 39.969 1.00 36.00 167 SER A N 1
ATOM 1332 C CA . SER A 1 167 ? -12.793 -19.859 40.526 1.00 36.00 167 SER A CA 1
ATOM 1333 C C . SER A 1 167 ? -12.507 -20.859 39.413 1.00 36.00 167 SER A C 1
ATOM 1335 O O . SER A 1 167 ? -13.329 -21.079 38.525 1.00 36.00 167 SER A O 1
ATOM 1337 N N . GLY A 1 168 ? -11.256 -21.327 39.409 1.00 44.81 168 GLY A N 1
ATOM 1338 C CA . GLY A 1 168 ? -10.815 -22.625 38.901 1.00 44.81 168 GLY A CA 1
ATOM 1339 C C . GLY A 1 168 ? -11.440 -23.120 37.600 1.00 44.81 168 GLY A C 1
ATOM 1340 O O . GLY A 1 168 ? -12.107 -24.148 37.599 1.00 44.81 168 GLY A O 1
ATOM 1341 N N . LYS A 1 169 ? -11.158 -22.464 36.471 1.00 41.44 169 LYS A N 1
ATOM 1342 C CA . LYS A 1 169 ? -11.024 -23.219 35.220 1.00 41.44 169 LYS A CA 1
ATOM 1343 C C . LYS A 1 169 ? -9.544 -23.416 34.965 1.00 41.44 169 LYS A C 1
ATOM 1345 O O . LYS A 1 169 ? -8.873 -22.540 34.425 1.00 41.44 169 LYS A O 1
ATOM 1350 N N . GLU A 1 170 ? -9.063 -24.549 35.461 1.00 38.12 170 GLU A N 1
ATOM 1351 C CA . GLU A 1 170 ? -7.788 -25.143 35.096 1.00 38.12 170 GLU A CA 1
ATOM 1352 C C . GLU A 1 170 ? -7.656 -25.097 33.572 1.00 38.12 170 GLU A C 1
ATOM 1354 O O . GLU A 1 170 ? -8.450 -25.679 32.831 1.00 38.12 170 GLU A O 1
ATOM 1359 N N . TYR A 1 171 ? -6.678 -24.334 33.094 1.00 40.22 171 TYR A N 1
ATOM 1360 C CA . TYR A 1 171 ? -6.192 -24.491 31.737 1.00 40.22 171 TYR A CA 1
ATOM 1361 C C . TYR A 1 171 ? -5.481 -25.839 31.695 1.00 40.22 171 TYR A C 1
ATOM 1363 O O . TYR A 1 171 ? -4.385 -25.976 32.237 1.00 40.22 171 TYR A O 1
ATOM 1371 N N . HIS A 1 172 ? -6.097 -26.836 31.066 1.00 40.72 172 HIS A N 1
ATOM 1372 C CA . HIS A 1 172 ? -5.350 -28.007 30.632 1.00 40.72 172 HIS A CA 1
ATOM 1373 C C . HIS A 1 172 ? -4.309 -27.540 29.603 1.00 40.72 172 HIS A C 1
ATOM 1375 O O . HIS A 1 172 ? -4.688 -26.915 28.606 1.00 40.72 172 HIS A O 1
ATOM 1381 N N . PRO A 1 173 ? -3.008 -27.800 29.816 1.00 39.97 173 PRO A N 1
ATOM 1382 C CA . PRO A 1 173 ? -2.007 -27.583 28.787 1.00 39.97 173 PRO A CA 1
ATOM 1383 C C . PRO A 1 173 ? -2.370 -28.467 27.595 1.00 39.97 173 PRO A C 1
ATOM 1385 O O . PRO A 1 173 ? -2.543 -29.676 27.752 1.00 39.97 173 PRO A O 1
ATOM 1388 N N . THR A 1 174 ? -2.493 -27.883 26.405 1.00 44.88 174 THR A N 1
ATOM 1389 C CA . THR A 1 174 ? -2.525 -28.645 25.155 1.00 44.88 174 THR A CA 1
ATOM 1390 C C . THR A 1 174 ? -1.252 -29.476 25.078 1.00 44.88 174 THR A C 1
ATOM 1392 O O . THR A 1 174 ? -0.173 -28.946 24.812 1.00 44.88 174 THR A O 1
ATOM 1395 N N . GLN A 1 175 ? -1.378 -30.774 25.351 1.00 42.41 175 GLN A N 1
ATOM 1396 C CA . GLN A 1 175 ? -0.348 -31.736 25.002 1.00 42.41 175 GLN A CA 1
ATOM 1397 C C . GLN A 1 175 ? -0.191 -31.742 23.473 1.00 42.41 175 GLN A C 1
ATOM 1399 O O . GLN A 1 175 ? -1.193 -31.654 22.755 1.00 42.41 175 GLN A O 1
ATOM 1404 N N . PRO A 1 176 ? 1.045 -31.822 22.960 1.00 39.66 176 PRO A N 1
ATOM 1405 C CA . PRO A 1 176 ? 1.287 -31.945 21.534 1.00 39.66 176 PRO A CA 1
ATOM 1406 C C . PRO A 1 176 ? 0.777 -33.312 21.075 1.00 39.66 176 PRO A C 1
ATOM 1408 O O . PRO A 1 176 ? 1.295 -34.349 21.489 1.00 39.66 176 PRO A O 1
ATOM 1411 N N . LEU A 1 177 ? -0.268 -33.311 20.246 1.00 36.41 177 LEU A N 1
ATOM 1412 C CA . LEU A 1 177 ? -0.764 -34.526 19.616 1.00 36.41 177 LEU A CA 1
ATOM 1413 C C . LEU A 1 177 ? 0.313 -35.021 18.645 1.00 36.41 177 LEU A 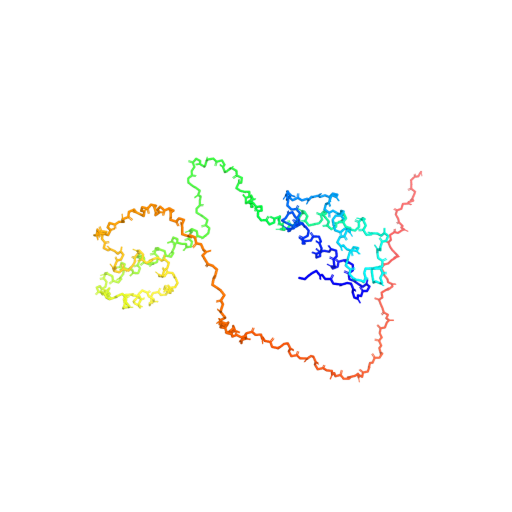C 1
ATOM 1415 O O . LEU A 1 177 ? 0.716 -34.309 17.724 1.00 36.41 177 LEU A O 1
ATOM 1419 N N . ALA A 1 178 ? 0.815 -36.219 18.920 1.00 32.38 178 ALA A N 1
ATOM 1420 C CA . ALA A 1 178 ? 1.794 -36.910 18.108 1.00 32.38 178 ALA A CA 1
ATOM 1421 C C . ALA A 1 178 ? 1.300 -37.076 16.662 1.00 32.38 178 ALA A C 1
ATOM 1423 O O . ALA A 1 178 ? 0.130 -37.372 16.419 1.00 32.38 178 ALA A O 1
ATOM 1424 N N . LEU A 1 179 ? 2.235 -36.906 15.724 1.00 41.59 179 LEU A N 1
ATOM 1425 C CA . LEU A 1 179 ? 2.121 -37.297 14.323 1.00 41.59 179 LEU A CA 1
ATOM 1426 C C . LEU A 1 179 ? 1.576 -38.724 14.215 1.00 41.59 179 LEU A C 1
ATOM 1428 O O . LEU A 1 179 ? 2.260 -39.680 14.578 1.00 41.59 179 LEU A O 1
ATOM 1432 N N . GLN A 1 180 ? 0.375 -38.859 13.663 1.00 35.53 180 GLN A N 1
ATOM 1433 C CA . GLN A 1 180 ? -0.040 -40.087 13.004 1.00 35.53 180 GLN A CA 1
ATOM 1434 C C . GLN A 1 180 ? 0.035 -39.827 11.504 1.00 35.53 180 GLN A C 1
ATOM 1436 O O . GLN A 1 180 ? -0.759 -39.090 10.924 1.00 35.53 180 GLN A O 1
ATOM 1441 N N . THR A 1 181 ? 1.083 -40.377 10.900 1.00 40.41 181 THR A N 1
ATOM 1442 C CA . THR A 1 181 ? 1.193 -40.619 9.467 1.00 40.41 181 THR A CA 1
ATOM 1443 C C . THR A 1 181 ? 0.117 -41.633 9.089 1.00 40.41 181 THR A C 1
ATOM 1445 O O . THR A 1 181 ? 0.357 -42.836 9.123 1.00 40.41 181 THR A O 1
ATOM 1448 N N . GLU A 1 182 ? -1.076 -41.151 8.754 1.00 36.00 182 GLU A N 1
ATOM 1449 C CA . GLU A 1 182 ? -2.059 -41.943 8.022 1.00 36.00 182 GLU A CA 1
ATOM 1450 C C . GLU A 1 182 ? -1.989 -41.584 6.537 1.00 36.00 182 GLU A C 1
ATOM 1452 O O . GLU A 1 182 ? -2.208 -40.453 6.104 1.00 36.00 182 GLU A O 1
ATOM 1457 N N . THR A 1 183 ? -1.579 -42.595 5.782 1.00 36.97 183 THR A N 1
ATOM 1458 C CA . THR A 1 183 ? -1.548 -42.714 4.330 1.00 36.97 183 THR A CA 1
ATOM 1459 C C . THR A 1 183 ? -2.818 -42.154 3.685 1.00 36.97 183 THR A C 1
ATOM 1461 O O . THR A 1 183 ? -3.909 -42.679 3.887 1.00 36.97 183 THR A O 1
ATOM 1464 N N . LEU A 1 184 ? -2.670 -41.109 2.867 1.00 33.09 184 LEU A N 1
ATOM 1465 C CA . LEU A 1 184 ? -3.730 -40.613 1.990 1.00 33.09 184 LEU A CA 1
ATOM 1466 C C . LEU A 1 184 ? -3.917 -41.585 0.818 1.00 33.09 184 LEU A C 1
ATOM 1468 O O . LEU A 1 184 ? -3.199 -41.510 -0.180 1.00 33.09 184 LEU A O 1
ATOM 1472 N N . GLU A 1 185 ? -4.887 -42.491 0.945 1.00 39.12 185 GLU A N 1
ATOM 1473 C CA . GLU A 1 185 ? -5.481 -43.157 -0.212 1.00 39.12 185 GLU A CA 1
ATOM 1474 C C . GLU A 1 185 ? -6.376 -42.191 -0.999 1.00 39.12 185 GLU A C 1
ATOM 1476 O O . GLU A 1 185 ? -7.081 -41.332 -0.466 1.00 39.12 185 GLU A O 1
ATOM 1481 N N . LEU A 1 186 ? -6.285 -42.336 -2.314 1.00 35.12 186 LEU A N 1
ATOM 1482 C CA . LEU A 1 186 ? -6.812 -41.459 -3.343 1.00 35.12 186 LEU A CA 1
ATOM 148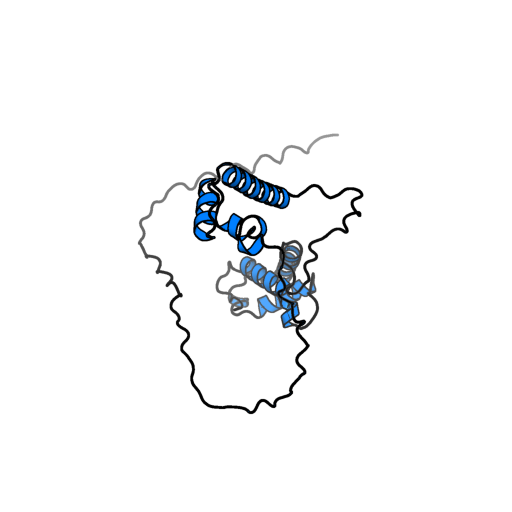3 C C . LEU A 1 186 ? -8.280 -41.819 -3.615 1.00 35.12 186 LEU A C 1
ATOM 1485 O O . LEU A 1 186 ? -8.557 -42.840 -4.238 1.00 35.12 186 LEU A O 1
ATOM 1489 N N . LEU A 1 187 ? -9.225 -40.980 -3.181 1.00 35.72 187 LEU A N 1
ATOM 1490 C CA . LEU A 1 187 ? -10.641 -41.131 -3.533 1.00 35.72 187 LEU A CA 1
ATOM 1491 C C . LEU A 1 187 ? -10.997 -40.258 -4.743 1.00 35.72 187 LEU A C 1
ATOM 1493 O O . LEU A 1 187 ? -11.152 -39.042 -4.651 1.00 35.72 187 LEU A O 1
ATOM 1497 N N . GLN A 1 188 ? -11.125 -40.922 -5.893 1.00 34.31 188 GLN A N 1
ATOM 1498 C CA . GLN A 1 188 ? -11.904 -40.457 -7.037 1.00 34.31 188 GLN A CA 1
ATOM 1499 C C . GLN A 1 188 ? -13.401 -40.503 -6.703 1.00 34.31 188 GLN A C 1
ATOM 1501 O O . GLN A 1 188 ? -13.880 -41.486 -6.142 1.00 34.31 188 GLN A O 1
ATOM 1506 N N . GLY A 1 189 ? -14.152 -39.501 -7.158 1.00 33.94 189 GLY A N 1
ATOM 1507 C CA . GLY A 1 189 ? -15.614 -39.565 -7.240 1.00 33.94 189 GLY A CA 1
ATOM 1508 C C . GLY A 1 189 ? -16.247 -38.241 -6.854 1.00 33.94 189 GLY A C 1
ATOM 1509 O O . GLY A 1 189 ? -16.056 -37.769 -5.743 1.00 33.94 189 GLY A O 1
ATOM 1510 N N . GLY A 1 190 ? -16.924 -37.606 -7.806 1.00 39.78 190 GLY A N 1
ATOM 1511 C CA . GLY A 1 190 ? -17.351 -36.218 -7.703 1.00 39.78 190 GLY A CA 1
ATOM 1512 C C . GLY A 1 190 ? -18.454 -35.964 -6.681 1.00 39.78 190 GLY A C 1
ATOM 1513 O O . GLY A 1 190 ? -19.292 -36.819 -6.442 1.00 39.78 190 GLY A O 1
ATOM 1514 N N . GLU A 1 191 ? -18.468 -34.734 -6.175 1.00 32.78 191 GLU A N 1
ATOM 1515 C CA . GLU A 1 191 ? -19.641 -33.858 -6.135 1.00 32.78 191 GLU A CA 1
ATOM 1516 C C . GLU A 1 191 ? -19.139 -32.429 -5.856 1.00 32.78 191 GLU A C 1
ATOM 1518 O O . GLU A 1 191 ? -18.644 -32.106 -4.779 1.00 32.78 191 GLU A O 1
ATOM 1523 N N . TYR A 1 192 ? -19.183 -31.570 -6.879 1.00 38.88 192 TYR A N 1
ATOM 1524 C CA . TYR A 1 192 ? -18.908 -30.143 -6.726 1.00 38.88 192 TYR A CA 1
ATOM 1525 C C . TYR A 1 192 ? -20.147 -29.477 -6.128 1.00 38.88 192 TYR A C 1
ATOM 1527 O O . TYR A 1 192 ? -21.202 -29.451 -6.761 1.00 38.88 192 TYR A O 1
ATOM 1535 N N . HIS A 1 193 ? -20.017 -28.881 -4.944 1.00 44.88 193 HIS A N 1
ATOM 1536 C CA . HIS A 1 193 ? -21.018 -27.936 -4.461 1.00 44.88 193 H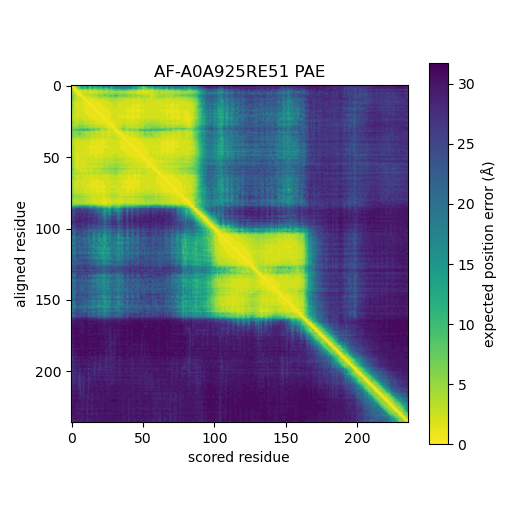IS A CA 1
ATOM 1537 C C . HIS A 1 193 ? -20.892 -26.612 -5.239 1.00 44.88 193 HIS A C 1
ATOM 1539 O O . HIS A 1 193 ? -19.793 -26.048 -5.294 1.00 44.88 193 HIS A O 1
ATOM 1545 N N . PRO A 1 194 ? -21.977 -26.095 -5.849 1.00 46.84 194 PRO A N 1
ATOM 1546 C CA . PRO A 1 194 ? -21.950 -24.821 -6.558 1.00 46.84 194 PRO A CA 1
ATOM 1547 C C . PRO A 1 194 ? -21.614 -23.677 -5.600 1.00 46.84 194 PRO A C 1
ATOM 1549 O O . PRO A 1 194 ? -22.275 -23.490 -4.579 1.00 46.84 194 PRO A O 1
ATOM 1552 N N . ILE A 1 195 ? -20.594 -22.893 -5.939 1.00 46.09 195 ILE A N 1
ATOM 1553 C CA . ILE A 1 195 ? -20.302 -21.638 -5.249 1.00 46.09 195 ILE A CA 1
ATOM 1554 C C . ILE A 1 195 ? -21.311 -20.605 -5.761 1.00 46.09 195 ILE A C 1
ATOM 1556 O O . ILE A 1 195 ? -21.352 -20.305 -6.951 1.00 46.09 195 ILE A O 1
ATOM 1560 N N . ASP A 1 196 ? -22.138 -20.087 -4.858 1.00 37.50 196 ASP A N 1
ATOM 1561 C CA . ASP A 1 196 ? -23.186 -19.103 -5.132 1.00 37.50 196 ASP A CA 1
ATOM 1562 C C . ASP A 1 196 ? -22.564 -17.754 -5.558 1.00 37.50 196 ASP A C 1
ATOM 1564 O O . ASP A 1 196 ? -21.930 -17.052 -4.765 1.00 37.50 196 ASP A O 1
ATOM 1568 N N . THR A 1 197 ? -22.690 -17.388 -6.838 1.00 45.22 197 THR A N 1
ATOM 1569 C CA . THR A 1 197 ? -22.046 -16.208 -7.454 1.00 45.22 197 THR A CA 1
ATOM 1570 C C . THR A 1 197 ? -22.848 -14.907 -7.313 1.00 45.22 197 THR A C 1
ATOM 1572 O O . THR A 1 197 ? -22.728 -14.006 -8.143 1.00 45.22 197 THR A O 1
ATOM 1575 N N . ASN A 1 198 ? -23.651 -14.738 -6.264 1.00 47.12 198 ASN A N 1
ATOM 1576 C CA . ASN A 1 198 ? -24.554 -13.583 -6.134 1.00 47.12 198 ASN A CA 1
ATOM 1577 C C . ASN A 1 198 ? -23.956 -12.318 -5.481 1.00 47.12 198 ASN A C 1
ATOM 1579 O O . ASN A 1 198 ? -24.650 -11.588 -4.775 1.00 47.12 198 ASN A O 1
ATOM 1583 N N . LYS A 1 199 ? -22.682 -11.990 -5.749 1.00 43.09 199 LYS A N 1
ATOM 1584 C CA . LYS A 1 199 ? -22.108 -10.654 -5.446 1.00 43.09 199 LYS A CA 1
ATOM 1585 C C . LYS A 1 199 ? -21.246 -10.060 -6.564 1.00 43.09 199 LYS A C 1
ATOM 1587 O O . LYS A 1 199 ? -20.310 -9.309 -6.297 1.00 43.09 199 LYS A O 1
ATOM 1592 N N . LEU A 1 200 ? -21.587 -10.339 -7.819 1.00 40.28 200 LEU A N 1
ATOM 1593 C CA . LEU A 1 200 ? -21.078 -9.574 -8.957 1.00 40.28 200 LEU A CA 1
ATOM 1594 C C . LEU A 1 200 ? -22.118 -8.520 -9.341 1.00 40.28 200 LEU A C 1
ATOM 1596 O O . LEU A 1 200 ? -23.127 -8.820 -9.969 1.00 40.28 200 LEU A O 1
ATOM 1600 N N . VAL A 1 201 ? -21.883 -7.281 -8.912 1.00 43.25 201 VAL A N 1
ATOM 1601 C CA . VAL A 1 201 ? -22.624 -6.107 -9.387 1.00 43.25 201 VAL A CA 1
ATOM 1602 C C . VAL A 1 201 ? -22.334 -5.948 -10.887 1.00 43.25 201 VAL A C 1
ATOM 1604 O O . VAL A 1 201 ? -21.162 -5.796 -11.243 1.00 43.25 201 VAL A O 1
ATOM 1607 N N . PRO A 1 202 ? -23.339 -5.965 -11.780 1.00 38.94 202 PRO A N 1
ATOM 1608 C CA . PRO A 1 202 ? -23.123 -5.624 -13.178 1.00 38.94 202 PRO A CA 1
ATOM 1609 C C . PRO A 1 202 ? -22.771 -4.138 -13.284 1.00 38.94 202 PRO A C 1
ATOM 1611 O O . PRO A 1 202 ? -23.511 -3.278 -12.804 1.00 38.94 202 PRO A O 1
ATOM 1614 N N . ILE A 1 203 ? -21.641 -3.829 -13.920 1.00 42.44 203 ILE A N 1
ATOM 1615 C CA . ILE A 1 203 ? -21.322 -2.470 -14.363 1.00 42.44 203 ILE A CA 1
ATOM 1616 C C . ILE A 1 203 ? -22.366 -2.109 -15.421 1.00 42.44 203 ILE A C 1
ATOM 1618 O O . ILE A 1 203 ? -22.344 -2.632 -16.534 1.00 42.44 203 ILE A O 1
ATOM 1622 N N . ALA A 1 204 ? -23.322 -1.263 -15.043 1.00 36.59 204 ALA A N 1
ATOM 1623 C CA . ALA A 1 204 ? -24.302 -0.721 -15.965 1.00 36.59 204 ALA A CA 1
ATOM 1624 C C . ALA A 1 204 ? -23.592 0.099 -17.051 1.00 36.59 204 ALA A C 1
ATOM 1626 O O . ALA A 1 204 ? -22.707 0.911 -16.773 1.00 36.59 204 ALA A O 1
ATOM 1627 N N . ALA A 1 205 ? -23.993 -0.164 -18.291 1.00 33.50 205 ALA A N 1
ATOM 1628 C CA . ALA A 1 205 ? -23.518 0.477 -19.501 1.00 33.50 205 ALA A CA 1
ATOM 1629 C C . ALA A 1 205 ? -23.672 2.007 -19.451 1.00 33.50 205 ALA A C 1
ATOM 1631 O O . ALA A 1 205 ? -24.682 2.537 -18.986 1.00 33.50 205 ALA A O 1
ATOM 1632 N N . ALA A 1 206 ? -22.670 2.708 -19.982 1.00 37.25 206 ALA A N 1
ATOM 1633 C CA . ALA A 1 206 ? -22.732 4.139 -20.242 1.00 37.25 206 ALA A CA 1
ATOM 1634 C C . ALA A 1 206 ? -23.828 4.445 -21.285 1.00 37.25 206 ALA A C 1
ATOM 1636 O O . ALA A 1 206 ? -23.872 3.774 -22.320 1.00 37.25 206 ALA A O 1
ATOM 1637 N N . PRO A 1 207 ? -24.692 5.453 -21.072 1.00 37.12 207 PRO A N 1
ATOM 1638 C CA . PRO A 1 207 ? -25.617 5.883 -22.104 1.00 37.12 207 PRO A CA 1
ATOM 1639 C C . PRO A 1 207 ? -24.862 6.670 -23.182 1.00 37.12 207 PRO A C 1
ATOM 1641 O O . PRO A 1 207 ? -24.195 7.667 -22.903 1.00 37.12 207 PRO A O 1
ATOM 1644 N N . GLN A 1 208 ? -24.990 6.215 -24.428 1.00 36.56 208 GLN A N 1
ATOM 1645 C CA . GLN A 1 208 ? -24.684 7.017 -25.606 1.00 36.56 208 GLN A CA 1
ATOM 1646 C C . GLN A 1 208 ? -25.733 8.129 -25.731 1.00 36.56 208 GLN A C 1
ATOM 1648 O O . GLN A 1 208 ? -26.931 7.857 -25.762 1.00 36.56 208 GLN A O 1
ATOM 1653 N N . GLY A 1 209 ? -25.275 9.377 -25.812 1.00 34.91 209 GLY A N 1
ATOM 1654 C CA . GLY A 1 209 ? -26.087 10.559 -26.085 1.00 34.91 209 GLY A CA 1
ATOM 1655 C C . GLY A 1 209 ? -25.337 11.476 -27.046 1.00 34.91 209 GLY A C 1
ATOM 1656 O O . GLY A 1 209 ? -24.158 11.755 -26.849 1.00 34.91 209 GLY A O 1
ATOM 1657 N N . GLN A 1 210 ? -26.017 11.852 -28.124 1.00 32.88 210 GLN A N 1
ATOM 1658 C CA . GLN A 1 210 ? -25.496 12.479 -29.337 1.00 32.88 210 GLN A CA 1
ATOM 1659 C C . GLN A 1 210 ? -25.100 13.959 -29.182 1.00 32.88 210 GLN A C 1
ATOM 1661 O O . GLN A 1 210 ? -25.460 14.645 -28.231 1.00 32.88 210 GLN A O 1
ATOM 1666 N N . ALA A 1 211 ? -24.354 14.416 -30.187 1.00 32.94 211 ALA A N 1
ATOM 1667 C CA . ALA A 1 211 ? -23.739 15.723 -30.360 1.00 32.94 211 ALA A CA 1
ATOM 1668 C C . ALA A 1 211 ? -24.708 16.908 -30.557 1.00 32.94 211 ALA A C 1
ATOM 1670 O O . ALA A 1 211 ? -25.743 16.769 -31.201 1.00 32.94 211 ALA A O 1
ATOM 1671 N N . ALA A 1 212 ? -24.264 18.101 -30.147 1.00 30.95 212 ALA A N 1
ATOM 1672 C CA . ALA A 1 212 ? -24.533 19.386 -30.804 1.00 30.95 212 ALA A CA 1
ATOM 1673 C C . ALA A 1 212 ? -23.446 20.388 -30.370 1.00 30.95 212 ALA A C 1
ATOM 1675 O O . ALA A 1 212 ? -23.132 20.489 -29.186 1.00 30.95 212 ALA A O 1
ATOM 1676 N N . GLY A 1 213 ? -22.800 21.046 -31.335 1.00 28.95 213 GLY A N 1
ATOM 1677 C CA . GLY A 1 213 ? -21.588 21.835 -31.114 1.00 28.95 213 GLY A CA 1
ATOM 1678 C C . GLY A 1 213 ? -21.809 23.275 -30.651 1.00 28.95 213 GLY A C 1
ATOM 1679 O O . GLY A 1 213 ? -22.924 23.776 -30.632 1.00 28.95 213 GLY A O 1
ATOM 1680 N N . SER A 1 214 ? -20.703 23.957 -30.352 1.00 30.02 214 SER A N 1
ATOM 1681 C CA . SER A 1 214 ? -20.537 25.381 -30.649 1.00 30.02 214 SER A CA 1
ATOM 1682 C C . SER A 1 214 ? -19.052 25.730 -30.630 1.00 30.02 214 SER A C 1
ATOM 1684 O O . SER A 1 214 ? -18.342 25.462 -29.662 1.00 30.02 214 SER A O 1
ATOM 1686 N N . LEU A 1 215 ? -18.597 26.305 -31.737 1.00 36.66 215 LEU A N 1
ATOM 1687 C CA . LEU A 1 215 ? -17.328 27.004 -31.878 1.00 36.66 215 LEU A CA 1
ATOM 1688 C C . LEU A 1 215 ? -17.389 28.274 -31.021 1.00 36.66 215 LEU A C 1
ATOM 1690 O O . LEU A 1 215 ? -18.368 28.999 -31.148 1.00 36.66 215 LEU A O 1
ATOM 1694 N N . ASP A 1 216 ? -16.389 28.530 -30.175 1.00 31.84 216 ASP A N 1
ATOM 1695 C CA . ASP A 1 216 ? -15.682 29.820 -30.116 1.00 31.84 216 ASP A CA 1
ATOM 1696 C C . ASP A 1 216 ? -14.614 29.856 -29.010 1.00 31.84 216 ASP A C 1
ATOM 1698 O O . ASP A 1 216 ? -14.735 29.194 -27.982 1.00 31.84 216 ASP A O 1
ATOM 1702 N N . GLY A 1 217 ? -13.578 30.678 -29.209 1.00 34.94 217 GLY A N 1
ATOM 1703 C CA . GLY A 1 217 ? -12.750 31.178 -28.100 1.00 34.94 217 GLY A CA 1
ATOM 1704 C C . GLY A 1 217 ? -11.328 30.629 -27.978 1.00 34.94 217 GLY A C 1
ATOM 1705 O O . GLY A 1 217 ? -10.835 30.385 -26.879 1.00 34.94 217 GLY A O 1
ATOM 1706 N N . ARG A 1 218 ? -10.627 30.460 -29.101 1.00 37.09 218 ARG A N 1
ATOM 1707 C CA . ARG A 1 218 ? -9.184 30.191 -29.150 1.00 37.09 218 ARG A CA 1
ATOM 1708 C C . ARG A 1 218 ? -8.402 31.511 -29.211 1.00 37.09 218 ARG A C 1
ATOM 1710 O O . ARG A 1 218 ? -7.957 31.894 -30.284 1.00 37.09 218 ARG A O 1
ATOM 1717 N N . ALA A 1 219 ? -8.223 32.188 -28.075 1.00 38.34 219 ALA A N 1
ATOM 1718 C CA . ALA A 1 219 ? -7.249 33.276 -27.914 1.00 38.34 219 ALA A CA 1
ATOM 1719 C C . ALA A 1 219 ? -7.072 33.636 -26.428 1.00 38.34 219 ALA A C 1
ATOM 1721 O O . ALA A 1 219 ? -7.890 34.373 -25.906 1.00 38.34 219 ALA A O 1
ATOM 1722 N N . ASP A 1 220 ? -6.042 33.102 -25.754 1.00 39.81 220 ASP A N 1
ATOM 1723 C CA . ASP A 1 220 ? -5.274 33.829 -24.713 1.00 39.81 220 ASP A CA 1
ATOM 1724 C C . ASP A 1 220 ? -4.223 32.940 -24.024 1.00 39.81 220 ASP A C 1
ATOM 1726 O O . ASP A 1 220 ? -4.250 32.662 -22.828 1.00 39.81 220 ASP A O 1
ATOM 1730 N N . LEU A 1 221 ? -3.232 32.487 -24.795 1.00 39.22 221 LEU A N 1
ATOM 1731 C CA . LEU A 1 221 ? -2.012 31.885 -24.244 1.00 39.22 221 LEU A CA 1
ATOM 1732 C C . LEU A 1 221 ? -0.810 32.242 -25.121 1.00 39.22 221 LEU A C 1
ATOM 1734 O O . LEU A 1 221 ? -0.097 31.391 -25.637 1.00 39.22 221 LEU A O 1
ATOM 1738 N N . LEU A 1 222 ? -0.596 33.548 -25.306 1.00 45.12 222 LEU A N 1
ATOM 1739 C CA . LEU A 1 222 ? 0.601 34.070 -25.965 1.00 45.12 222 LEU A CA 1
ATOM 1740 C C . LEU A 1 222 ? 1.106 35.375 -25.326 1.00 45.12 222 LEU A C 1
ATOM 1742 O O . LEU A 1 222 ? 1.414 36.329 -26.026 1.00 45.12 222 LEU A O 1
ATOM 1746 N N . LYS A 1 223 ? 1.200 35.445 -23.988 1.00 42.38 223 LYS A N 1
ATOM 1747 C CA . LYS A 1 223 ? 1.825 36.588 -23.279 1.00 42.38 223 LYS A CA 1
ATOM 1748 C C . LYS A 1 223 ? 2.605 36.219 -22.004 1.00 42.38 223 LYS A C 1
ATOM 1750 O O . LYS A 1 223 ? 2.665 36.992 -21.057 1.00 42.38 223 LYS A O 1
ATOM 1755 N N . LYS A 1 224 ? 3.271 35.060 -21.968 1.00 42.53 224 LYS A N 1
ATOM 1756 C CA . LYS A 1 224 ? 4.235 34.729 -20.893 1.00 42.53 224 LYS A CA 1
ATOM 1757 C C . LYS A 1 224 ? 5.494 34.066 -21.454 1.00 42.53 224 LYS A C 1
ATOM 1759 O O . LYS A 1 224 ? 5.803 32.917 -21.177 1.00 42.53 224 LYS A O 1
ATOM 1764 N N . GLY A 1 225 ? 6.202 34.801 -22.308 1.00 40.56 225 GLY A N 1
ATOM 1765 C CA . GLY A 1 225 ? 7.421 34.320 -22.966 1.00 40.56 225 GLY A CA 1
ATOM 1766 C C . GLY A 1 225 ? 8.342 35.432 -23.461 1.00 40.56 225 GLY A C 1
ATOM 1767 O O . GLY A 1 225 ? 9.096 35.218 -24.403 1.00 40.56 225 GLY A O 1
ATOM 1768 N N . LYS A 1 226 ? 8.264 36.635 -22.878 1.00 44.00 226 LYS A N 1
ATOM 1769 C CA . LYS A 1 226 ? 9.082 37.776 -23.310 1.00 44.00 226 LYS A CA 1
ATOM 1770 C C . LYS A 1 226 ? 9.442 38.704 -22.150 1.00 44.00 226 LYS A C 1
ATOM 1772 O O . LYS A 1 226 ? 9.184 39.891 -22.220 1.00 44.00 226 LYS A O 1
ATOM 1777 N N . GLU A 1 227 ? 10.016 38.155 -21.077 1.00 42.03 227 GLU A N 1
ATOM 1778 C CA . GLU A 1 227 ? 10.566 38.990 -19.992 1.00 42.03 227 GLU A CA 1
ATOM 1779 C C . GLU A 1 227 ? 11.649 38.283 -19.159 1.00 42.03 227 GLU A C 1
ATOM 1781 O O . GLU A 1 227 ? 11.654 38.330 -17.935 1.00 42.03 227 GLU A O 1
ATOM 1786 N N . ARG A 1 228 ? 12.572 37.569 -19.821 1.00 43.00 228 ARG A N 1
ATOM 1787 C CA . ARG A 1 228 ? 13.797 37.028 -19.187 1.00 43.00 228 ARG A CA 1
ATOM 1788 C C . ARG A 1 228 ? 15.024 37.075 -20.102 1.00 43.00 228 ARG A C 1
ATOM 1790 O O . ARG A 1 228 ? 15.837 36.157 -20.122 1.00 43.00 228 ARG A O 1
ATOM 1797 N N . ARG A 1 229 ? 15.157 38.143 -20.891 1.00 46.25 229 ARG A N 1
ATOM 1798 C CA . ARG A 1 229 ? 16.370 38.401 -21.678 1.00 46.25 229 ARG A CA 1
ATOM 1799 C C . ARG A 1 229 ? 16.646 39.904 -21.747 1.00 46.25 229 ARG A C 1
ATOM 1801 O O . ARG A 1 229 ? 16.547 40.504 -22.804 1.00 46.25 229 ARG A O 1
ATOM 1808 N N . ALA A 1 230 ? 16.901 40.495 -20.583 1.00 47.69 230 ALA A N 1
ATOM 1809 C CA . ALA A 1 230 ? 17.401 41.862 -20.432 1.00 47.69 230 ALA A CA 1
ATOM 1810 C C . ALA A 1 230 ? 17.994 42.050 -19.023 1.00 47.69 230 ALA A C 1
ATOM 1812 O O . ALA A 1 230 ? 17.552 42.910 -18.283 1.00 47.69 230 ALA A O 1
ATOM 1813 N N . ILE A 1 231 ? 18.923 41.182 -18.613 1.00 48.44 231 ILE A N 1
ATOM 1814 C CA . ILE A 1 231 ? 19.803 41.401 -17.449 1.00 48.44 231 ILE A CA 1
ATOM 1815 C C . ILE A 1 231 ? 21.035 40.503 -17.600 1.00 48.44 231 ILE A C 1
ATOM 1817 O O . ILE A 1 231 ? 21.146 39.483 -16.938 1.00 48.44 231 ILE A O 1
ATOM 1821 N N . MET A 1 232 ? 21.903 40.813 -18.559 1.00 49.84 232 MET A N 1
ATOM 1822 C CA . MET A 1 232 ? 23.335 40.476 -18.535 1.00 49.84 232 MET A CA 1
ATOM 1823 C C . MET A 1 232 ? 23.980 41.201 -19.715 1.00 49.84 232 MET A C 1
ATOM 1825 O O . MET A 1 232 ? 24.005 40.700 -20.837 1.00 49.84 232 MET A O 1
ATOM 1829 N N . GLY A 1 233 ? 24.441 42.413 -19.446 1.00 41.03 233 GLY A N 1
ATOM 1830 C CA . GLY A 1 233 ? 25.255 43.215 -20.340 1.00 41.03 233 GLY A CA 1
ATOM 1831 C C . GLY A 1 233 ? 25.792 44.401 -19.554 1.00 41.03 233 GLY A C 1
ATOM 1832 O O . GLY A 1 233 ? 25.001 45.106 -18.941 1.00 41.03 233 GLY A O 1
ATOM 1833 N N . GLU A 1 234 ? 27.114 44.563 -19.601 1.00 40.03 234 GLU A N 1
ATOM 1834 C CA . GLU A 1 234 ? 27.887 45.762 -19.243 1.00 40.03 234 GLU A CA 1
ATOM 1835 C C . GLU A 1 234 ? 28.352 45.903 -17.783 1.00 40.03 234 GLU A C 1
ATOM 1837 O O . GLU A 1 234 ? 27.734 46.555 -16.949 1.00 40.03 234 GLU A O 1
ATOM 1842 N N . THR A 1 235 ? 29.550 45.366 -17.527 1.00 42.56 235 THR A N 1
ATOM 1843 C CA . THR A 1 235 ? 30.600 46.097 -16.804 1.00 42.56 235 THR A CA 1
ATOM 1844 C C . THR A 1 235 ? 31.934 45.902 -17.528 1.00 42.56 235 THR A C 1
ATOM 1846 O O . THR A 1 235 ? 32.531 44.825 -17.524 1.00 42.56 235 THR A O 1
ATOM 1849 N N . THR A 1 236 ? 32.396 46.960 -18.184 1.00 51.03 236 THR A N 1
ATOM 1850 C CA . THR A 1 236 ? 33.814 47.296 -18.346 1.00 51.03 236 THR A CA 1
ATOM 1851 C C . THR A 1 236 ? 33.930 48.772 -18.018 1.00 51.03 236 THR A C 1
ATOM 1853 O O . THR A 1 236 ? 33.018 49.516 -18.443 1.00 51.03 236 THR A O 1
#

Radius of gyration: 33.27 Å; Cα contacts (8 Å, |Δi|>4): 145; chains: 1; bounding box: 64×90×77 Å

Secondary structure (DSSP, 8-state):
-PPPP-STT-HHHHHHHHHHHHHHHHHHHHTSSPP-HHHHHHHHHHHHHHSTTHHHH-S-STTHHHHHHHHHHHHHTSS---TT-------------SSPPPPPHHHHHHHHHHHHHHHHHHHHHHTT---SSHHHHHHHHHTTT--HHHHHHTHHHH-TTTSS---------------------------PPPP--TT----PPPPP--------------SSSSSSSSS-----